Protein AF-A0A937PC72-F1 (afdb_monomer_lite)

Secondary structure (DSSP, 8-state):
-PPPP-EEEEEEEEEEE----SS--HHHHHHHHHHHHHHHTS-THHHHIIIIIHHHT-TT-B-S-TT----TT--B--HHHHHHHHHHHHTTSSS-TTTS-S--EEEEEEEEEEETTEEEEEEEESSEEEEEEEEESSTTGGG-SEEEEEEEEEEEETTEEEEEEEEEEEEE-TTSEEEEEEEEEEEETTTTEEEEEEEEEEEEEEE-

pLDDT: mean 80.01, std 17.14, range [35.56, 97.81]

Structure (mmCIF, N/CA/C/O backbone):
data_AF-A0A937PC72-F1
#
_entry.id   AF-A0A937PC72-F1
#
loop_
_atom_site.group_PDB
_atom_site.id
_atom_site.type_symbol
_atom_site.label_atom_id
_atom_site.label_alt_id
_atom_site.label_comp_id
_atom_site.label_asym_id
_atom_site.label_entity_id
_atom_site.label_seq_id
_atom_site.pdbx_PDB_ins_code
_atom_site.Cartn_x
_atom_site.Cartn_y
_atom_site.Cartn_z
_atom_site.occupancy
_atom_site.B_iso_or_equiv
_atom_site.auth_seq_id
_atom_site.auth_comp_id
_atom_site.auth_asym_id
_atom_site.auth_atom_id
_atom_site.pdbx_PDB_model_num
ATOM 1 N N . MET A 1 1 ? -28.803 -9.192 26.846 1.00 42.31 1 MET A N 1
ATOM 2 C CA . MET A 1 1 ? -27.933 -9.101 25.657 1.00 42.31 1 MET A CA 1
ATOM 3 C C . MET A 1 1 ? -28.301 -7.805 24.959 1.00 42.31 1 MET A C 1
ATOM 5 O O . MET A 1 1 ? -29.427 -7.703 24.496 1.00 42.31 1 MET A O 1
ATOM 9 N N . GLN A 1 2 ? -27.446 -6.781 25.020 1.00 42.84 2 GLN A N 1
ATOM 10 C CA . GLN A 1 2 ? -27.617 -5.591 24.180 1.00 42.84 2 GLN A CA 1
ATOM 11 C C . GLN A 1 2 ? -27.389 -6.033 22.733 1.00 42.84 2 GLN A C 1
ATOM 13 O O . GLN A 1 2 ? -26.403 -6.720 22.469 1.00 42.84 2 GLN A O 1
ATOM 18 N N . GLY A 1 3 ? -28.334 -5.731 21.842 1.00 42.44 3 GLY A N 1
ATOM 19 C CA . GLY A 1 3 ? -28.163 -5.982 20.414 1.00 42.44 3 GLY A CA 1
ATOM 20 C C . GLY A 1 3 ? -26.961 -5.189 19.917 1.00 42.44 3 GLY A C 1
ATOM 21 O O . GLY A 1 3 ? -26.853 -3.999 20.207 1.00 42.44 3 GLY A O 1
ATOM 22 N N . PHE A 1 4 ? -26.034 -5.862 19.243 1.00 50.12 4 PHE A N 1
ATOM 23 C CA . PHE A 1 4 ? -24.973 -5.184 18.511 1.00 50.12 4 PHE A CA 1
ATOM 24 C C . PHE A 1 4 ? -25.643 -4.470 17.332 1.00 50.12 4 PHE A C 1
ATOM 26 O O . PHE A 1 4 ? -26.345 -5.122 16.564 1.00 50.12 4 PHE A O 1
ATOM 33 N N . GLY A 1 5 ? -25.517 -3.143 17.259 1.00 51.41 5 GLY A N 1
ATOM 34 C CA . GLY A 1 5 ? -25.966 -2.379 16.093 1.00 51.41 5 GLY A CA 1
ATOM 35 C C . GLY A 1 5 ? -25.143 -2.759 14.865 1.00 51.41 5 GLY A C 1
ATOM 36 O O . GLY A 1 5 ? -23.997 -3.195 15.003 1.00 51.41 5 GLY A O 1
ATOM 37 N N . ASP A 1 6 ? -25.725 -2.613 13.680 1.00 59.19 6 ASP A N 1
ATOM 38 C CA . ASP A 1 6 ? -25.052 -2.924 12.423 1.00 59.19 6 ASP A CA 1
ATOM 39 C C . ASP A 1 6 ? -23.966 -1.867 12.157 1.00 59.19 6 ASP A C 1
ATOM 41 O O . ASP A 1 6 ? -24.262 -0.697 11.900 1.00 59.19 6 ASP A O 1
ATOM 45 N N . ILE A 1 7 ? -22.693 -2.266 12.246 1.00 58.19 7 ILE A N 1
ATOM 46 C CA . ILE A 1 7 ? -21.544 -1.379 12.005 1.00 58.19 7 ILE A CA 1
ATOM 47 C C . ILE A 1 7 ? -20.977 -1.657 10.619 1.00 58.19 7 ILE A C 1
ATOM 49 O O . ILE A 1 7 ? -20.585 -2.785 10.308 1.00 58.19 7 ILE A O 1
ATOM 53 N N . TRP A 1 8 ? -20.856 -0.594 9.832 1.00 52.84 8 TRP A N 1
ATOM 54 C CA . TRP A 1 8 ? -20.349 -0.622 8.467 1.00 52.84 8 TRP A CA 1
ATOM 55 C C . TRP A 1 8 ? -19.171 0.340 8.309 1.00 52.84 8 TRP A C 1
ATOM 57 O O . TRP A 1 8 ? -19.151 1.422 8.906 1.00 52.84 8 TRP A O 1
ATOM 67 N N . ASN A 1 9 ? -18.201 -0.029 7.471 1.00 46.88 9 ASN A N 1
ATOM 68 C CA . ASN A 1 9 ? -17.125 0.865 7.042 1.00 46.88 9 ASN A CA 1
ATOM 69 C C . ASN A 1 9 ? -17.112 0.995 5.524 1.00 46.88 9 ASN A C 1
ATOM 71 O O . ASN A 1 9 ? -17.189 -0.006 4.813 1.00 46.88 9 ASN A O 1
ATOM 75 N N . LEU A 1 10 ? -16.942 2.226 5.045 1.00 46.03 10 LEU A N 1
ATOM 76 C CA . LEU A 1 10 ? -16.588 2.510 3.660 1.00 46.03 10 LEU A CA 1
ATOM 77 C C . LEU A 1 10 ? -15.188 3.119 3.636 1.00 46.03 10 LEU A C 1
ATOM 79 O O . LEU A 1 10 ? -14.971 4.182 4.222 1.00 46.03 10 LEU A O 1
ATOM 83 N N . ASN A 1 11 ? -14.251 2.466 2.955 1.00 46.59 11 ASN A N 1
ATOM 84 C CA . ASN A 1 11 ? -12.887 2.962 2.801 1.00 46.59 11 ASN A CA 1
ATOM 85 C C . ASN A 1 11 ? -12.559 3.180 1.315 1.00 46.59 11 ASN A C 1
ATOM 87 O O . ASN A 1 11 ? -12.889 2.358 0.458 1.00 46.59 11 ASN A O 1
ATOM 91 N N . PHE A 1 12 ? -11.881 4.290 1.035 1.00 39.47 12 PHE A N 1
ATOM 92 C CA . PHE A 1 12 ? -11.243 4.605 -0.238 1.00 39.47 12 PHE A CA 1
ATOM 93 C C . PHE A 1 12 ? -9.738 4.489 -0.057 1.00 39.47 12 PHE A C 1
ATOM 95 O O . PHE A 1 12 ? -9.188 4.959 0.943 1.00 39.47 12 PHE A O 1
ATOM 102 N N . TYR A 1 13 ? -9.055 3.891 -1.021 1.00 52.91 13 TYR A N 1
ATOM 103 C CA . TYR A 1 13 ? -7.632 3.662 -0.857 1.00 52.91 13 TYR A CA 1
ATOM 104 C C . TYR A 1 13 ? -6.857 3.741 -2.149 1.00 52.91 13 TYR A C 1
ATOM 106 O O . TYR A 1 13 ? -7.395 3.610 -3.250 1.00 52.91 13 TYR A O 1
ATOM 114 N N . VAL A 1 14 ? -5.573 4.010 -1.953 1.00 35.56 14 VAL A N 1
ATOM 115 C CA . VAL A 1 14 ? -4.572 4.079 -3.000 1.00 35.56 14 VAL A CA 1
ATOM 116 C C . VAL A 1 14 ? -3.652 2.897 -2.771 1.00 35.56 14 VAL A C 1
ATOM 118 O O . VAL A 1 14 ? -2.945 2.813 -1.765 1.00 35.56 14 VAL A O 1
ATOM 121 N N . GLN A 1 15 ? -3.719 1.953 -3.696 1.00 40.59 15 GLN A N 1
ATOM 122 C CA . GLN A 1 15 ? -2.894 0.766 -3.683 1.00 40.59 15 GLN A CA 1
ATOM 123 C C . GLN A 1 15 ? -1.568 1.068 -4.392 1.00 40.59 15 GLN A C 1
ATOM 125 O O . GLN A 1 15 ? -1.564 1.514 -5.542 1.00 40.59 15 GLN A O 1
ATOM 130 N N . VAL A 1 16 ? -0.447 0.802 -3.719 1.00 40.28 16 VAL A N 1
ATOM 131 C CA . VAL A 1 16 ? 0.886 0.836 -4.333 1.00 40.28 16 VAL A CA 1
ATOM 132 C C . VAL A 1 16 ? 1.385 -0.602 -4.389 1.00 40.28 16 VAL A C 1
ATOM 134 O O . VAL A 1 16 ? 1.773 -1.188 -3.380 1.00 40.28 16 VAL A O 1
ATOM 137 N N . GLN A 1 17 ? 1.306 -1.202 -5.574 1.00 41.00 17 GLN A N 1
ATOM 138 C CA . GLN A 1 17 ? 1.803 -2.552 -5.810 1.00 41.00 17 GLN A CA 1
ATOM 139 C C . GLN A 1 17 ? 3.277 -2.465 -6.202 1.00 41.00 17 GLN A C 1
ATOM 141 O O . GLN A 1 17 ? 3.613 -2.025 -7.299 1.00 41.00 17 GLN A O 1
ATOM 146 N N . GLU A 1 18 ? 4.163 -2.871 -5.296 1.00 41.78 18 GLU A N 1
ATOM 147 C CA . GLU A 1 18 ? 5.573 -3.070 -5.621 1.00 41.78 18 GLU A CA 1
ATOM 148 C C . GLU A 1 18 ? 5.803 -4.559 -5.921 1.00 41.78 18 GLU A C 1
ATOM 150 O O . GLU A 1 18 ? 5.466 -5.409 -5.094 1.00 41.78 18 GLU A O 1
ATOM 155 N N . PRO A 1 19 ? 6.389 -4.936 -7.070 1.00 35.91 19 PRO A N 1
ATOM 156 C CA . PRO A 1 19 ? 6.801 -6.314 -7.290 1.00 35.91 19 PRO A CA 1
ATOM 157 C C . PRO A 1 19 ? 7.994 -6.638 -6.378 1.00 35.91 19 PRO A C 1
ATOM 159 O O . PRO A 1 19 ? 9.133 -6.291 -6.683 1.00 35.91 19 PRO A O 1
ATOM 162 N N . VAL A 1 20 ? 7.749 -7.316 -5.253 1.00 43.91 20 VAL A N 1
ATOM 163 C CA . VAL A 1 20 ? 8.806 -7.745 -4.319 1.00 43.91 20 VAL A CA 1
ATOM 164 C C . VAL A 1 20 ? 9.025 -9.256 -4.434 1.00 43.91 20 VAL A C 1
ATOM 166 O O . VAL A 1 20 ? 8.189 -10.049 -4.007 1.00 43.91 20 VAL A O 1
ATOM 169 N N . GLY A 1 21 ? 10.158 -9.656 -5.020 1.00 40.09 21 GLY A N 1
ATOM 170 C CA . GLY A 1 21 ? 10.694 -11.020 -4.911 1.00 40.09 21 GLY A CA 1
ATOM 171 C C . GLY A 1 21 ? 11.330 -11.284 -3.533 1.00 40.09 21 GLY A C 1
ATOM 172 O O . GLY A 1 21 ? 11.496 -10.352 -2.744 1.00 40.09 21 GLY A O 1
ATOM 173 N N . PRO A 1 22 ? 11.690 -12.539 -3.204 1.00 40.69 22 PRO A N 1
ATOM 174 C CA . PRO A 1 22 ? 12.337 -12.854 -1.936 1.00 40.69 22 PRO A CA 1
ATOM 175 C C . PRO A 1 22 ? 13.749 -12.258 -1.927 1.00 40.69 22 PRO A C 1
ATOM 177 O O . PRO A 1 22 ? 14.489 -12.415 -2.890 1.00 40.69 22 PRO A O 1
ATOM 180 N N . GLU A 1 23 ? 14.095 -11.611 -0.813 1.00 46.03 23 GLU A N 1
ATOM 181 C CA . GLU A 1 23 ? 15.247 -10.722 -0.590 1.00 46.03 23 GLU A CA 1
ATOM 182 C C . GLU A 1 23 ? 14.982 -9.263 -0.999 1.00 46.03 23 GLU A C 1
ATOM 184 O O . GLU A 1 23 ? 14.906 -8.916 -2.176 1.00 46.03 23 GLU A O 1
ATOM 189 N N . ARG A 1 24 ? 14.926 -8.359 -0.002 1.00 52.03 24 ARG A N 1
ATOM 190 C CA . ARG A 1 24 ? 15.212 -6.930 -0.213 1.00 52.03 24 ARG A CA 1
ATOM 191 C C . ARG A 1 24 ? 16.663 -6.825 -0.664 1.00 52.03 24 ARG A C 1
ATOM 193 O O . ARG A 1 24 ? 17.565 -6.574 0.136 1.00 52.03 24 ARG A O 1
ATOM 200 N N . ASN A 1 25 ? 16.896 -7.088 -1.941 1.00 51.50 25 ASN A N 1
ATOM 201 C CA . ASN A 1 25 ? 18.219 -7.039 -2.497 1.00 51.50 25 ASN A CA 1
ATOM 202 C C . ASN A 1 25 ? 18.557 -5.569 -2.745 1.00 51.50 25 ASN A C 1
ATOM 204 O O . ASN A 1 25 ? 18.291 -5.021 -3.812 1.00 51.50 25 ASN A O 1
ATOM 208 N N . ASN A 1 26 ? 19.162 -4.918 -1.749 1.00 57.69 26 ASN A N 1
ATOM 209 C CA . ASN A 1 26 ? 19.777 -3.601 -1.925 1.00 57.69 26 ASN A CA 1
ATOM 210 C C . ASN A 1 26 ? 20.796 -3.596 -3.085 1.00 57.69 26 ASN A C 1
ATOM 212 O O . ASN A 1 26 ? 21.117 -2.523 -3.593 1.00 57.69 26 ASN A O 1
ATOM 216 N N . GLN A 1 27 ? 21.258 -4.767 -3.560 1.00 66.00 27 GLN A N 1
ATOM 217 C CA . GLN A 1 27 ? 22.056 -4.855 -4.782 1.00 66.00 27 GLN A CA 1
ATOM 218 C C . GLN A 1 27 ? 21.268 -4.455 -6.035 1.00 66.00 27 GLN A C 1
ATOM 220 O O . GLN A 1 27 ? 21.886 -3.997 -6.985 1.00 66.00 27 GLN A O 1
ATOM 225 N N . GLY A 1 28 ? 19.936 -4.585 -6.063 1.00 68.62 28 GLY A N 1
ATOM 226 C CA . GLY A 1 28 ? 19.123 -4.138 -7.198 1.00 68.62 28 GLY A CA 1
ATOM 227 C C . GLY A 1 28 ? 19.253 -2.630 -7.412 1.00 68.62 28 GLY A C 1
ATOM 228 O O . GLY A 1 28 ? 19.596 -2.183 -8.504 1.00 68.62 28 GLY A O 1
ATOM 229 N N . PHE A 1 29 ? 19.096 -1.850 -6.339 1.00 71.62 29 PHE A N 1
ATOM 230 C CA . PHE A 1 29 ? 19.329 -0.405 -6.379 1.00 71.62 29 PHE A CA 1
ATOM 231 C C . PHE A 1 29 ? 20.780 -0.073 -6.734 1.00 71.62 29 PHE A C 1
ATOM 233 O O . PHE A 1 29 ? 21.005 0.814 -7.556 1.00 71.62 29 PHE A O 1
ATOM 240 N N . ARG A 1 30 ? 21.756 -0.829 -6.208 1.00 77.00 30 ARG A N 1
ATOM 241 C CA . ARG A 1 30 ? 23.166 -0.687 -6.595 1.00 77.00 30 ARG A CA 1
ATOM 242 C C . ARG A 1 30 ? 23.368 -0.843 -8.101 1.00 77.00 30 ARG A C 1
ATOM 244 O O . ARG A 1 30 ? 23.977 0.036 -8.698 1.00 77.00 30 ARG A O 1
ATOM 251 N N . ILE A 1 31 ? 22.855 -1.920 -8.695 1.00 80.06 31 ILE A N 1
ATOM 252 C CA . ILE A 1 31 ? 22.998 -2.202 -10.130 1.00 80.06 31 ILE A CA 1
ATOM 253 C C . ILE A 1 31 ? 22.396 -1.060 -10.954 1.00 80.06 31 ILE A C 1
ATOM 255 O O . ILE A 1 31 ? 23.006 -0.614 -11.919 1.00 80.06 31 ILE A O 1
ATOM 259 N N . VAL A 1 32 ? 21.241 -0.524 -10.549 1.00 78.94 32 VAL A N 1
ATOM 260 C CA . VAL A 1 32 ? 20.646 0.651 -11.209 1.00 78.94 32 VAL A CA 1
ATOM 261 C C . VAL A 1 32 ? 21.575 1.868 -11.122 1.00 78.94 32 VAL A C 1
ATOM 263 O O . VAL A 1 32 ? 21.778 2.555 -12.121 1.00 78.94 32 VAL A O 1
ATOM 266 N N . GLY A 1 33 ? 22.177 2.121 -9.957 1.00 81.56 33 GLY A N 1
ATOM 267 C CA . GLY A 1 33 ? 23.143 3.208 -9.780 1.00 81.56 33 GLY A CA 1
ATOM 268 C C . GLY A 1 33 ? 24.414 3.049 -10.626 1.00 81.56 33 GLY A C 1
ATOM 269 O O . GLY A 1 33 ? 24.893 4.031 -11.196 1.00 81.56 33 GLY A O 1
ATOM 270 N N . GLU A 1 34 ? 24.934 1.825 -10.747 1.00 83.44 34 GLU A N 1
ATOM 271 C CA . GLU A 1 34 ? 26.075 1.480 -11.610 1.00 83.44 34 GLU A CA 1
ATOM 272 C C . GLU A 1 34 ? 25.732 1.700 -13.088 1.00 83.44 34 GLU A C 1
ATOM 274 O O . GLU A 1 34 ? 26.442 2.426 -13.777 1.00 83.44 34 GLU A O 1
ATOM 279 N N . ILE A 1 35 ? 24.582 1.197 -13.546 1.00 84.62 35 ILE A N 1
ATOM 280 C CA . ILE A 1 35 ? 24.095 1.398 -14.919 1.00 84.62 35 ILE A CA 1
ATOM 281 C C . ILE A 1 35 ? 23.950 2.891 -15.239 1.00 84.62 35 ILE A C 1
ATOM 283 O O . ILE A 1 35 ? 24.371 3.343 -16.301 1.00 84.62 35 ILE A O 1
ATOM 287 N N . LEU A 1 36 ? 23.371 3.682 -14.331 1.00 83.50 36 LEU A N 1
ATOM 288 C CA . LEU A 1 36 ? 23.232 5.127 -14.527 1.00 83.50 36 LEU A CA 1
ATOM 289 C C . LEU A 1 36 ? 24.589 5.832 -14.576 1.00 83.50 36 LEU A C 1
ATOM 291 O O . LEU A 1 36 ? 24.761 6.773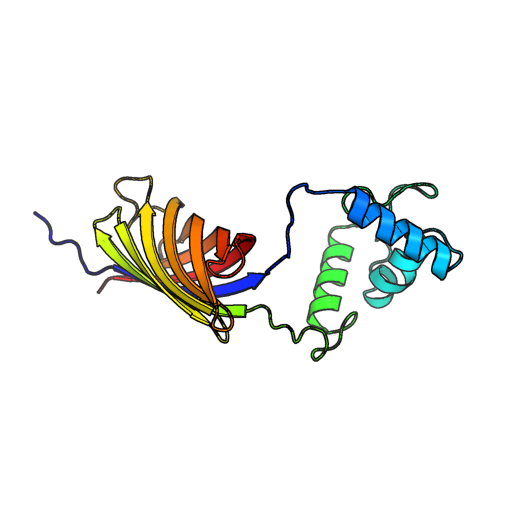 -15.353 1.00 83.50 36 LEU A O 1
ATOM 295 N N . THR A 1 37 ? 25.554 5.374 -13.780 1.00 85.31 37 THR A N 1
ATOM 296 C CA . THR A 1 37 ? 26.922 5.901 -13.805 1.00 85.31 37 THR A CA 1
ATOM 297 C C . THR A 1 37 ? 27.587 5.610 -15.151 1.00 85.31 37 THR A C 1
ATOM 299 O O . THR A 1 37 ? 28.117 6.526 -15.782 1.00 85.31 37 THR A O 1
ATOM 302 N N . ASP A 1 38 ? 27.469 4.375 -15.637 1.00 89.25 38 ASP A N 1
ATOM 303 C CA . ASP A 1 38 ? 28.036 3.933 -16.913 1.00 89.25 38 ASP A CA 1
ATOM 304 C C . ASP A 1 38 ? 27.402 4.650 -18.113 1.00 89.25 38 ASP A C 1
ATOM 306 O O . ASP A 1 38 ? 28.112 5.114 -19.005 1.00 89.25 38 ASP A O 1
ATOM 310 N N . ILE A 1 39 ? 26.072 4.798 -18.133 1.00 90.00 39 ILE A N 1
ATOM 311 C CA . ILE A 1 39 ? 25.347 5.456 -19.233 1.00 90.00 39 ILE A CA 1
ATOM 312 C C . ILE A 1 39 ? 25.645 6.955 -19.278 1.00 90.00 39 ILE A C 1
ATOM 314 O O . ILE A 1 39 ? 25.820 7.524 -20.356 1.00 90.00 39 ILE A O 1
ATOM 318 N N . THR A 1 40 ? 25.664 7.619 -18.122 1.00 90.38 40 THR A N 1
ATOM 319 C CA . THR A 1 40 ? 25.814 9.082 -18.072 1.00 90.38 40 THR A CA 1
ATOM 320 C C . THR A 1 40 ? 27.271 9.536 -18.093 1.00 90.38 40 THR A C 1
ATOM 322 O O . THR A 1 40 ? 27.532 10.721 -18.301 1.00 90.38 40 THR A O 1
ATOM 325 N N . GLY A 1 41 ? 28.225 8.629 -17.853 1.00 91.69 41 GLY A N 1
ATOM 326 C CA . GLY A 1 41 ? 29.638 8.967 -17.673 1.00 91.69 41 GLY A CA 1
ATOM 327 C C . GLY A 1 41 ? 29.889 9.869 -16.459 1.00 91.69 41 GLY A C 1
ATOM 328 O O . GLY A 1 41 ? 30.909 10.555 -16.392 1.00 91.69 41 GLY A O 1
ATOM 329 N N . SER A 1 42 ? 28.947 9.917 -15.515 1.00 90.19 42 SER A N 1
ATOM 330 C CA . SER A 1 42 ? 28.984 10.782 -14.338 1.00 90.19 42 SER A CA 1
ATOM 331 C C . SER A 1 42 ? 28.618 10.002 -13.083 1.00 90.19 42 SER A C 1
ATOM 333 O O . SER A 1 42 ? 27.934 8.991 -13.169 1.00 90.19 42 SER A O 1
ATOM 335 N N . SER A 1 43 ? 29.066 10.445 -11.905 1.00 89.12 43 SER A N 1
ATOM 336 C CA . SER A 1 43 ? 28.708 9.754 -10.661 1.00 89.12 43 SER A CA 1
ATOM 337 C C . SER A 1 43 ? 27.194 9.766 -10.453 1.00 89.12 43 SER A C 1
ATOM 339 O O . SER A 1 43 ? 26.566 10.788 -10.702 1.00 89.12 43 SER A O 1
ATOM 341 N N . TYR A 1 44 ? 26.617 8.679 -9.931 1.00 86.25 44 TYR A N 1
ATOM 342 C CA . TYR A 1 44 ? 25.177 8.540 -9.649 1.00 86.25 44 TYR A CA 1
ATOM 343 C C . TYR A 1 44 ? 24.528 9.757 -8.950 1.00 86.25 44 TYR A C 1
ATOM 345 O O . TYR A 1 44 ? 23.377 10.099 -9.219 1.00 86.25 44 TYR A O 1
ATOM 353 N N . ASN A 1 45 ? 25.276 10.474 -8.105 1.00 88.81 45 ASN A N 1
ATOM 354 C CA . ASN A 1 45 ? 24.811 11.706 -7.464 1.00 88.81 45 ASN A CA 1
ATOM 355 C C . ASN A 1 45 ? 24.434 12.816 -8.466 1.00 88.81 45 ASN A C 1
ATOM 357 O O . ASN A 1 45 ? 23.506 13.582 -8.216 1.00 88.81 45 ASN A O 1
ATOM 361 N N . LYS A 1 46 ? 25.146 12.921 -9.593 1.00 89.62 46 LYS A N 1
ATOM 362 C CA . LYS A 1 46 ? 24.884 13.938 -10.613 1.00 89.62 46 LYS A CA 1
ATOM 363 C C . LYS A 1 46 ? 23.540 13.703 -11.317 1.00 89.62 46 LYS A C 1
ATOM 365 O O . LYS A 1 46 ? 22.738 14.624 -11.275 1.00 89.62 46 LYS A O 1
ATOM 370 N N . PRO A 1 47 ? 23.210 12.512 -11.851 1.00 89.31 47 PRO A N 1
ATOM 371 C CA . PRO A 1 47 ? 21.873 12.234 -12.374 1.00 89.31 47 PRO A CA 1
ATOM 372 C C . PRO A 1 47 ? 20.757 12.407 -11.338 1.00 89.31 47 PRO A C 1
ATOM 374 O O . PRO A 1 47 ? 19.706 12.944 -11.666 1.00 89.31 47 PRO A O 1
ATOM 377 N N . VAL A 1 48 ? 20.975 12.013 -10.078 1.00 88.75 48 VAL A N 1
ATOM 378 C CA . VAL A 1 48 ? 19.999 12.268 -9.002 1.00 88.75 48 VAL A CA 1
ATOM 379 C C . VAL A 1 48 ? 19.745 13.766 -8.854 1.00 88.75 48 VAL A C 1
ATOM 381 O O . VAL A 1 48 ? 18.600 14.201 -8.777 1.00 88.75 48 VAL A O 1
ATOM 384 N N . LYS A 1 49 ? 20.792 14.585 -8.860 1.00 91.50 49 LYS A N 1
ATOM 385 C CA . LYS A 1 49 ? 20.627 16.032 -8.779 1.00 91.50 49 LYS A CA 1
ATOM 386 C C . LYS A 1 49 ? 19.966 16.607 -10.033 1.00 91.50 49 LYS A C 1
ATOM 388 O O . LYS A 1 49 ? 18.946 17.271 -9.913 1.00 91.50 49 LYS A O 1
ATOM 393 N N . ASP A 1 50 ? 20.493 16.282 -11.206 1.00 93.50 50 ASP A N 1
ATOM 394 C CA . ASP A 1 50 ? 20.081 16.856 -12.488 1.00 93.50 50 ASP A CA 1
ATOM 395 C C . ASP A 1 50 ? 18.637 16.460 -12.873 1.00 93.50 50 ASP A C 1
ATOM 397 O O . ASP A 1 50 ? 17.911 17.267 -13.450 1.00 93.50 50 ASP A O 1
ATOM 401 N N . TYR A 1 51 ? 18.201 15.233 -12.551 1.00 91.69 51 TYR A N 1
ATOM 402 C CA . TYR A 1 51 ? 16.894 14.699 -12.968 1.00 91.69 51 TYR A CA 1
ATOM 403 C C . TYR A 1 51 ? 15.867 14.570 -11.837 1.00 91.69 51 TYR A C 1
ATOM 405 O O . TYR A 1 51 ? 14.681 14.433 -12.127 1.00 91.69 51 TYR A O 1
ATOM 413 N N . ILE A 1 52 ? 16.281 14.617 -10.565 1.00 90.88 52 ILE A N 1
ATOM 414 C CA . ILE A 1 52 ? 15.366 14.548 -9.411 1.00 90.88 52 ILE A CA 1
ATOM 415 C C . ILE A 1 52 ? 15.370 15.874 -8.650 1.00 90.88 52 ILE A C 1
ATOM 417 O O . ILE A 1 52 ? 14.323 16.501 -8.509 1.00 90.88 52 ILE A O 1
ATOM 421 N N . GLY A 1 53 ? 16.528 16.339 -8.184 1.00 93.69 53 GLY A N 1
ATOM 422 C CA . GLY A 1 53 ? 16.626 17.563 -7.383 1.00 93.69 53 GLY A CA 1
ATOM 423 C C . GLY A 1 53 ? 16.229 18.825 -8.155 1.00 93.69 53 GLY A C 1
ATOM 424 O O . GLY A 1 53 ? 15.249 19.497 -7.822 1.00 93.69 53 GLY A O 1
ATOM 425 N N . ASP A 1 54 ? 16.977 19.127 -9.212 1.00 95.19 54 ASP A N 1
ATOM 426 C CA . ASP A 1 54 ? 16.898 20.377 -9.966 1.00 95.19 54 ASP A CA 1
ATOM 427 C C . ASP A 1 54 ? 15.505 20.626 -10.582 1.00 95.19 54 ASP A C 1
ATOM 429 O O . ASP A 1 54 ? 15.006 21.746 -10.439 1.00 95.19 54 ASP A O 1
ATOM 433 N N . PRO A 1 55 ? 14.796 19.629 -11.161 1.00 95.00 55 PRO A N 1
ATOM 434 C CA . PRO A 1 55 ? 13.460 19.857 -11.718 1.00 95.00 55 PRO A CA 1
ATOM 435 C C . PRO A 1 55 ? 12.410 20.297 -10.687 1.00 95.00 55 PRO A C 1
ATOM 437 O O . PRO A 1 55 ? 11.516 21.073 -11.023 1.00 95.00 55 PRO A O 1
ATOM 440 N N . ALA A 1 56 ? 12.519 19.865 -9.424 1.00 91.81 56 ALA A N 1
ATOM 441 C CA . ALA A 1 56 ? 11.646 20.347 -8.344 1.00 91.81 56 ALA A CA 1
ATOM 442 C C . ALA A 1 56 ? 12.174 21.598 -7.627 1.00 91.81 56 ALA A C 1
ATOM 444 O O . ALA A 1 56 ? 11.476 22.147 -6.767 1.00 91.81 56 ALA A O 1
ATOM 445 N N . GLY A 1 57 ? 13.392 22.048 -7.939 1.00 94.75 57 GLY A N 1
ATOM 446 C CA . GLY A 1 57 ? 14.106 23.059 -7.158 1.00 94.75 57 GLY A CA 1
ATOM 447 C C . GLY A 1 57 ? 14.588 22.551 -5.791 1.00 94.75 57 GLY A C 1
ATOM 448 O O . GLY A 1 57 ? 14.824 23.354 -4.889 1.00 94.75 57 GLY A O 1
ATOM 449 N N . ALA A 1 58 ? 14.719 21.234 -5.622 1.00 93.81 58 ALA A N 1
ATOM 450 C CA . ALA A 1 58 ? 15.182 20.563 -4.410 1.00 93.81 58 ALA A CA 1
ATOM 451 C C . ALA A 1 58 ? 16.725 20.487 -4.376 1.00 93.81 58 ALA A C 1
ATOM 453 O O . ALA A 1 58 ? 17.336 19.458 -4.657 1.00 93.81 58 ALA A O 1
ATOM 454 N N . ASN A 1 59 ? 17.375 21.605 -4.045 1.00 93.81 59 ASN A N 1
ATOM 455 C CA . ASN A 1 59 ? 18.827 21.795 -4.202 1.00 93.81 59 ASN A CA 1
ATOM 456 C C . ASN A 1 59 ? 19.719 20.978 -3.243 1.00 93.81 59 ASN A C 1
ATOM 458 O O . ASN A 1 59 ? 20.917 20.820 -3.494 1.00 93.81 59 ASN A O 1
ATOM 462 N N . THR A 1 60 ? 19.168 20.513 -2.122 1.00 91.94 60 THR A N 1
ATOM 463 C CA . THR A 1 60 ? 19.853 19.723 -1.085 1.00 91.94 60 THR A CA 1
ATOM 464 C C . THR A 1 60 ? 19.760 18.219 -1.322 1.00 91.94 60 THR A C 1
ATOM 466 O O . THR A 1 60 ? 20.429 17.468 -0.611 1.00 91.94 60 THR A O 1
ATOM 469 N N . PHE A 1 61 ? 18.986 17.782 -2.324 1.00 86.62 61 PHE A N 1
ATOM 470 C CA . PHE A 1 61 ? 18.872 16.376 -2.698 1.00 86.62 61 PHE A CA 1
ATOM 471 C C . PHE A 1 61 ? 20.228 15.860 -3.184 1.00 86.62 61 PHE A C 1
ATOM 473 O O . PHE A 1 61 ? 20.787 16.341 -4.171 1.00 86.62 61 PHE A O 1
ATOM 480 N N . SER A 1 62 ? 20.797 14.910 -2.451 1.00 87.38 62 SER A N 1
ATOM 481 C CA . SER A 1 62 ? 22.119 14.370 -2.754 1.00 87.38 62 SER A CA 1
ATOM 482 C C . SER A 1 62 ? 22.291 12.958 -2.221 1.00 87.38 62 SER A C 1
ATOM 484 O O . SER A 1 62 ? 21.590 12.512 -1.312 1.00 87.38 62 SER A O 1
ATOM 486 N N . VAL A 1 63 ? 23.253 12.248 -2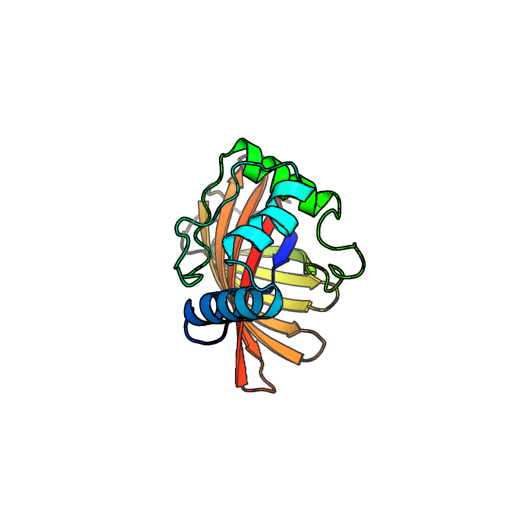.792 1.00 85.06 63 VAL A N 1
ATOM 487 C CA . VAL A 1 63 ? 23.683 10.927 -2.345 1.00 85.06 63 VAL A CA 1
ATOM 488 C C . VAL A 1 63 ? 24.929 11.100 -1.459 1.00 85.06 63 VAL A C 1
ATOM 490 O O . VAL A 1 63 ? 25.820 11.872 -1.823 1.00 85.06 63 VAL A O 1
ATOM 493 N N . PRO A 1 64 ? 25.028 10.402 -0.310 1.00 72.06 64 PRO A N 1
ATOM 494 C CA . PRO A 1 64 ? 26.066 10.605 0.705 1.00 72.06 64 PRO A CA 1
ATOM 495 C C . PRO A 1 64 ? 27.528 10.591 0.247 1.00 72.06 64 PRO A C 1
ATOM 497 O O . PRO A 1 64 ? 28.385 11.102 0.966 1.00 72.06 64 PRO A O 1
ATOM 500 N N . ASN A 1 65 ? 27.859 9.942 -0.872 1.00 67.12 65 ASN A N 1
ATOM 501 C CA . ASN A 1 65 ? 29.246 9.622 -1.192 1.00 67.12 65 ASN A CA 1
ATOM 502 C C . ASN A 1 65 ? 29.491 9.520 -2.712 1.00 67.12 65 ASN A C 1
ATOM 504 O O . ASN A 1 65 ? 28.686 8.951 -3.445 1.00 67.12 65 ASN A O 1
ATOM 508 N N . LEU A 1 66 ? 30.621 10.076 -3.170 1.00 57.78 66 LEU A N 1
ATOM 509 C CA . LE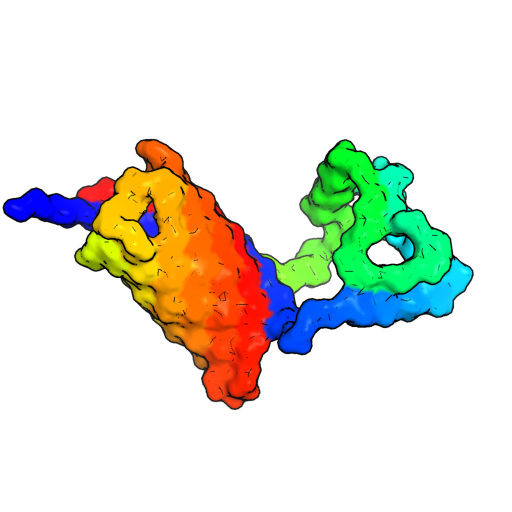U A 1 66 ? 31.032 10.169 -4.581 1.00 57.78 66 LEU A CA 1
ATOM 510 C C . LEU A 1 66 ? 31.389 8.816 -5.219 1.00 57.78 66 LEU A C 1
ATOM 512 O O . LEU A 1 66 ? 31.389 8.717 -6.442 1.00 57.78 66 LEU A O 1
ATOM 516 N N . LEU A 1 67 ? 31.723 7.812 -4.401 1.00 56.91 67 LEU A N 1
ATOM 517 C CA . LEU A 1 67 ? 32.227 6.502 -4.837 1.00 56.91 67 LEU A CA 1
ATOM 518 C C . LEU A 1 67 ? 31.268 5.342 -4.525 1.00 56.91 67 LEU A C 1
ATOM 520 O O . LEU A 1 67 ? 31.678 4.187 -4.601 1.00 56.91 67 LEU A O 1
ATOM 524 N N . PHE A 1 68 ? 30.032 5.620 -4.098 1.00 57.47 68 PHE A N 1
ATOM 525 C CA . PHE A 1 68 ? 29.206 4.604 -3.447 1.00 57.47 68 PHE A CA 1
ATOM 526 C C . PHE A 1 68 ? 28.023 4.125 -4.287 1.00 57.47 68 PHE A C 1
ATOM 528 O O . PHE A 1 68 ? 27.208 4.896 -4.789 1.00 57.47 68 PHE A O 1
ATOM 535 N N . GLU A 1 69 ? 27.963 2.802 -4.346 1.00 56.12 69 GLU A N 1
ATOM 536 C CA . GLU A 1 69 ? 26.865 1.922 -4.706 1.00 56.12 69 GLU A CA 1
ATOM 537 C C . GLU A 1 69 ? 25.547 2.371 -4.050 1.00 56.12 69 GLU A C 1
ATOM 539 O O . GLU A 1 69 ? 25.513 2.655 -2.851 1.00 56.12 69 GLU A O 1
ATOM 544 N N . ALA A 1 70 ? 24.451 2.432 -4.812 1.00 54.00 70 ALA A N 1
ATOM 545 C CA . ALA A 1 70 ? 23.126 2.808 -4.316 1.00 54.00 70 ALA A CA 1
ATOM 546 C C . ALA A 1 70 ? 22.544 1.742 -3.360 1.00 54.00 70 ALA A C 1
ATOM 548 O O . ALA A 1 70 ? 21.612 1.014 -3.687 1.00 54.00 70 ALA A O 1
ATOM 549 N N . HIS A 1 71 ? 23.099 1.632 -2.153 1.00 51.41 71 HIS A N 1
ATOM 550 C CA . HIS A 1 71 ? 22.601 0.742 -1.109 1.00 51.41 71 HIS A CA 1
ATOM 551 C C . HIS A 1 71 ? 21.293 1.299 -0.549 1.00 51.41 71 HIS A C 1
ATOM 553 O O . HIS A 1 71 ? 21.288 2.230 0.255 1.00 51.41 71 HIS A O 1
ATOM 559 N N . GLY A 1 72 ? 20.173 0.732 -0.996 1.00 54.81 72 GLY A N 1
ATOM 560 C CA . GLY A 1 72 ? 18.869 0.879 -0.343 1.00 54.81 72 GLY A CA 1
ATOM 561 C C . GLY A 1 72 ? 18.268 2.288 -0.330 1.00 54.81 72 GLY A C 1
ATOM 562 O O . GLY A 1 72 ? 17.488 2.589 0.568 1.00 54.81 72 GLY A O 1
ATOM 563 N N . GLY A 1 73 ? 18.619 3.156 -1.286 1.00 59.03 73 GLY A N 1
ATOM 564 C CA . GLY A 1 73 ? 17.953 4.457 -1.434 1.00 59.03 73 GLY A CA 1
ATOM 565 C C . GLY A 1 73 ? 18.283 5.482 -0.342 1.00 59.03 73 GLY A C 1
ATOM 566 O O . GLY A 1 73 ? 17.421 6.265 0.049 1.00 59.03 73 GLY A O 1
ATOM 567 N N . LEU A 1 74 ? 19.516 5.496 0.173 1.00 68.94 74 LEU A N 1
ATOM 568 C CA . LEU A 1 74 ? 19.965 6.553 1.082 1.00 68.94 74 LEU A CA 1
ATOM 569 C C . LEU A 1 74 ? 20.175 7.873 0.322 1.00 68.94 74 LEU A C 1
ATOM 571 O O . LEU A 1 74 ? 21.130 8.017 -0.442 1.00 68.94 74 LEU A O 1
ATOM 575 N N . PHE A 1 75 ? 19.309 8.849 0.591 1.00 80.31 75 PHE A N 1
ATOM 576 C CA . PHE A 1 75 ? 19.425 10.227 0.116 1.00 80.31 75 PHE A CA 1
ATOM 577 C C . PHE A 1 75 ? 19.506 11.185 1.306 1.00 80.31 75 PHE A C 1
ATOM 579 O O . PHE A 1 75 ? 18.829 10.999 2.319 1.00 80.31 75 PHE A O 1
ATOM 586 N N . TYR A 1 76 ? 20.310 12.236 1.174 1.00 87.19 76 TYR A N 1
ATOM 587 C CA . TYR A 1 76 ? 20.247 13.402 2.043 1.00 87.19 76 TYR A CA 1
ATOM 588 C C . TYR A 1 76 ? 19.376 14.466 1.391 1.00 87.19 76 TYR A C 1
ATOM 590 O O . TYR A 1 76 ? 19.529 14.768 0.211 1.00 87.19 76 TYR A O 1
ATOM 598 N N . SER A 1 77 ? 18.463 15.031 2.175 1.00 90.31 77 SER A N 1
ATOM 599 C CA . SER A 1 77 ? 17.608 16.141 1.771 1.00 90.31 77 SER A CA 1
ATOM 600 C C . SER A 1 77 ? 17.138 16.895 3.010 1.00 90.31 77 SER A C 1
ATOM 602 O O . SER A 1 77 ? 16.969 16.310 4.083 1.00 90.31 77 SER A O 1
ATOM 604 N N . SER A 1 78 ? 16.876 18.191 2.866 1.00 94.56 78 SER A N 1
ATOM 605 C CA . SER A 1 78 ? 16.071 18.920 3.842 1.00 94.56 78 SER A CA 1
ATOM 606 C C . SER A 1 78 ? 14.598 18.486 3.764 1.00 94.56 78 SER A C 1
ATOM 608 O O . SER A 1 78 ? 14.140 17.957 2.746 1.00 94.56 78 SER A O 1
ATOM 610 N N . ILE A 1 79 ? 13.832 18.741 4.831 1.00 89.88 79 ILE A N 1
ATOM 611 C CA . ILE A 1 79 ? 12.373 18.524 4.837 1.00 89.88 79 ILE A CA 1
ATOM 612 C C . ILE A 1 79 ? 11.695 19.381 3.756 1.00 89.88 79 ILE A C 1
ATOM 614 O O . ILE A 1 79 ? 10.760 18.926 3.102 1.00 89.88 79 ILE A O 1
ATOM 618 N N . HIS A 1 80 ? 12.183 20.610 3.553 1.00 92.12 80 HIS A N 1
ATOM 619 C CA . HIS A 1 80 ? 11.665 21.520 2.534 1.00 92.12 80 HIS A CA 1
ATOM 620 C C . HIS A 1 80 ? 11.796 20.923 1.129 1.00 92.12 80 HIS A C 1
ATOM 622 O O . HIS A 1 80 ? 10.824 20.875 0.382 1.00 92.12 80 HIS A O 1
ATOM 628 N N . ASP A 1 81 ? 12.968 20.387 0.809 1.00 92.38 81 ASP A N 1
ATOM 629 C CA . ASP A 1 81 ? 13.263 19.828 -0.510 1.00 92.38 81 ASP A CA 1
ATOM 630 C C . ASP A 1 81 ? 12.537 18.508 -0.766 1.00 92.38 81 ASP A C 1
ATOM 632 O O . ASP A 1 81 ? 12.106 18.250 -1.887 1.00 92.38 81 ASP A O 1
ATOM 636 N N . MET A 1 82 ? 12.297 17.714 0.281 1.00 89.06 82 MET A N 1
ATOM 637 C CA . MET A 1 82 ? 11.444 16.530 0.173 1.00 89.06 82 MET A CA 1
ATOM 638 C C . MET A 1 82 ? 9.992 16.913 -0.159 1.00 89.06 82 MET A C 1
ATOM 640 O O . MET A 1 82 ? 9.340 16.253 -0.968 1.00 89.06 82 MET A O 1
ATOM 644 N N . ALA A 1 83 ? 9.486 18.014 0.410 1.00 87.31 83 ALA A N 1
ATOM 645 C CA . ALA A 1 83 ? 8.164 18.536 0.065 1.00 87.31 83 ALA A CA 1
ATOM 646 C C . ALA A 1 83 ? 8.111 19.077 -1.376 1.00 87.31 83 ALA A C 1
ATOM 648 O O . ALA A 1 83 ? 7.104 18.898 -2.063 1.00 87.31 83 ALA A O 1
ATOM 649 N N . LEU A 1 84 ? 9.192 19.704 -1.855 1.00 90.06 84 LEU A N 1
ATOM 650 C CA . LEU A 1 84 ? 9.313 20.138 -3.249 1.00 90.06 84 LEU A CA 1
ATOM 651 C C . LEU A 1 84 ? 9.327 18.950 -4.218 1.00 90.06 84 LEU A C 1
ATOM 653 O O . LEU A 1 84 ? 8.603 18.988 -5.211 1.00 90.06 84 LEU A O 1
ATOM 657 N N . PHE A 1 85 ? 10.072 17.887 -3.906 1.00 90.69 85 PHE A N 1
ATOM 658 C CA . PHE A 1 85 ? 10.078 16.640 -4.676 1.00 90.69 85 PHE A CA 1
ATOM 659 C C . PHE A 1 85 ? 8.676 16.018 -4.761 1.00 90.69 85 PHE A C 1
ATOM 661 O O . PHE A 1 85 ? 8.182 15.761 -5.858 1.00 90.69 85 PHE A O 1
ATOM 668 N N . ALA A 1 86 ? 7.982 15.866 -3.626 1.00 85.94 86 ALA A N 1
ATOM 669 C CA . ALA A 1 86 ? 6.612 15.347 -3.599 1.00 85.94 86 ALA A CA 1
ATOM 670 C C . ALA A 1 86 ? 5.650 16.200 -4.446 1.00 85.94 86 ALA A C 1
ATOM 672 O O . ALA A 1 86 ? 4.829 15.668 -5.192 1.00 85.94 86 ALA A O 1
ATOM 673 N N . ARG A 1 87 ? 5.788 17.532 -4.392 1.00 87.56 87 ARG A N 1
ATOM 674 C CA . ARG A 1 87 ? 5.035 18.448 -5.260 1.00 87.56 87 ARG A CA 1
ATOM 675 C C . ARG A 1 87 ? 5.377 18.247 -6.740 1.00 87.56 87 ARG A C 1
ATOM 677 O O . ARG A 1 87 ? 4.481 18.334 -7.571 1.00 87.56 87 ARG A O 1
ATOM 684 N N . GLY A 1 88 ? 6.640 17.981 -7.070 1.00 88.00 88 GLY A N 1
ATOM 685 C CA . GLY A 1 88 ? 7.079 17.659 -8.428 1.00 88.00 88 GLY A CA 1
ATOM 686 C C . GLY A 1 88 ? 6.417 16.392 -8.975 1.00 88.00 88 GLY A C 1
ATOM 687 O O . GLY A 1 88 ? 5.977 16.390 -10.120 1.00 88.00 88 GLY A O 1
ATOM 688 N N . ILE A 1 89 ? 6.255 15.354 -8.147 1.00 81.62 89 ILE A N 1
ATOM 689 C CA . ILE A 1 89 ? 5.496 14.146 -8.518 1.00 81.62 89 ILE A CA 1
ATOM 690 C C . ILE A 1 89 ? 4.034 14.500 -8.809 1.00 81.62 89 ILE A C 1
ATOM 692 O O . ILE A 1 89 ? 3.533 14.168 -9.875 1.00 81.62 89 ILE A O 1
ATOM 696 N N . ILE A 1 90 ? 3.368 15.213 -7.894 1.00 80.94 90 ILE A N 1
ATOM 697 C CA . ILE A 1 90 ? 1.947 15.593 -8.032 1.00 80.94 90 ILE A CA 1
ATOM 698 C C . ILE A 1 90 ? 1.701 16.446 -9.286 1.00 80.94 90 ILE A C 1
ATOM 700 O O . ILE A 1 90 ? 0.640 16.365 -9.894 1.00 80.94 90 ILE A O 1
ATOM 704 N N . ASN A 1 91 ? 2.681 17.264 -9.668 1.00 87.44 91 ASN A N 1
ATOM 705 C CA . ASN A 1 91 ? 2.598 18.158 -10.818 1.00 87.44 91 ASN A CA 1
ATOM 706 C C . ASN A 1 91 ? 3.192 17.552 -12.102 1.00 87.44 91 ASN A C 1
ATOM 708 O O . ASN A 1 91 ? 3.515 18.309 -13.018 1.00 87.44 91 ASN A O 1
ATOM 712 N N . ASN A 1 92 ? 3.395 16.231 -12.165 1.00 84.38 92 ASN A N 1
ATOM 713 C CA . ASN A 1 92 ? 3.915 15.524 -13.343 1.00 84.38 92 ASN A CA 1
ATOM 714 C C . ASN A 1 92 ? 5.259 16.065 -13.859 1.00 84.38 92 ASN A C 1
ATOM 716 O O . ASN A 1 92 ? 5.536 16.075 -15.055 1.00 84.38 92 ASN A O 1
ATOM 720 N N . THR A 1 93 ? 6.110 16.550 -12.951 1.00 90.56 93 THR A N 1
ATOM 721 C CA . THR A 1 93 ? 7.426 17.115 -13.297 1.00 90.56 93 THR A CA 1
ATOM 722 C C . THR A 1 93 ? 8.412 16.032 -13.741 1.00 90.56 93 THR A C 1
ATOM 724 O O . THR A 1 93 ? 9.290 16.303 -14.554 1.00 90.56 93 THR A O 1
ATOM 727 N N . TYR A 1 94 ? 8.270 14.810 -13.219 1.00 83.88 94 TYR A N 1
ATOM 728 C CA . TYR A 1 94 ? 9.199 13.699 -13.474 1.00 83.88 94 TYR A CA 1
ATOM 729 C C . TYR A 1 94 ? 8.659 12.657 -14.446 1.00 83.88 94 TYR A C 1
ATOM 731 O O . TYR A 1 94 ? 9.418 12.042 -15.189 1.00 83.88 94 TYR A O 1
ATOM 739 N N . VAL A 1 95 ? 7.353 12.423 -14.395 1.00 79.81 95 VAL A N 1
ATOM 740 C CA . VAL A 1 95 ? 6.669 11.367 -15.131 1.00 79.81 95 VAL A CA 1
ATOM 741 C C . VAL A 1 95 ? 5.332 11.945 -15.569 1.00 79.81 95 VAL A C 1
ATOM 743 O O . VAL A 1 95 ? 4.652 12.575 -14.761 1.00 79.81 95 VAL A O 1
ATOM 746 N N . ASP A 1 96 ? 4.982 11.788 -16.844 1.00 76.31 96 ASP A N 1
ATOM 747 C CA . ASP A 1 96 ? 3.684 12.235 -17.342 1.00 76.31 96 ASP A CA 1
ATOM 748 C C . ASP A 1 96 ? 2.542 11.336 -16.823 1.00 76.31 96 ASP A C 1
ATOM 750 O O . ASP A 1 96 ? 2.753 10.180 -16.438 1.00 76.31 96 ASP A O 1
ATOM 754 N N . ASP A 1 97 ? 1.312 11.858 -16.858 1.00 64.62 97 ASP A N 1
ATOM 755 C CA . ASP A 1 97 ? 0.107 11.133 -16.429 1.00 64.62 97 ASP A CA 1
ATOM 756 C C . ASP A 1 97 ? -0.089 9.793 -17.160 1.00 64.62 97 ASP A C 1
ATOM 758 O O . ASP A 1 97 ? -0.720 8.881 -16.632 1.00 64.62 97 ASP A O 1
ATOM 762 N N . THR A 1 98 ? 0.434 9.660 -18.382 1.00 61.44 98 THR A N 1
ATOM 763 C CA . THR A 1 98 ? 0.291 8.458 -19.216 1.00 61.44 98 THR A CA 1
ATOM 764 C C . THR A 1 98 ? 1.290 7.362 -18.849 1.00 61.44 98 THR A C 1
ATOM 766 O O . THR A 1 98 ? 1.006 6.184 -19.046 1.00 61.44 98 THR A O 1
ATOM 769 N N . THR A 1 99 ? 2.426 7.727 -18.258 1.00 56.97 99 THR A N 1
ATOM 770 C CA . THR A 1 99 ? 3.469 6.813 -17.787 1.00 56.97 99 THR A CA 1
ATOM 771 C C . THR A 1 99 ? 3.193 6.357 -16.349 1.00 56.97 99 THR A C 1
ATOM 773 O O . THR A 1 99 ? 3.473 5.210 -16.010 1.00 56.97 99 THR A O 1
ATOM 776 N N . LEU A 1 100 ? 2.546 7.195 -15.524 1.00 49.47 100 LEU A N 1
ATOM 777 C CA . LEU A 1 100 ? 1.949 6.789 -14.237 1.00 49.47 100 LEU A CA 1
ATOM 778 C C . LEU A 1 100 ? 0.642 5.988 -14.400 1.00 49.47 100 LEU A C 1
ATOM 780 O O . LEU A 1 100 ? 0.069 5.531 -13.413 1.00 49.47 100 LEU A O 1
ATOM 784 N N . ALA A 1 101 ? 0.167 5.793 -15.633 1.00 47.31 101 ALA A N 1
ATOM 785 C CA . ALA A 1 101 ? -1.066 5.074 -15.931 1.00 47.31 101 ALA A CA 1
ATOM 786 C C . ALA A 1 101 ? -0.944 3.537 -15.878 1.00 47.31 101 ALA A C 1
ATOM 788 O O . ALA A 1 101 ? -1.789 2.857 -16.467 1.00 47.31 101 ALA A O 1
ATOM 789 N N . ASP A 1 102 ? 0.030 2.957 -15.160 1.00 51.22 102 ASP A N 1
ATOM 790 C CA . ASP A 1 102 ? -0.312 1.743 -14.403 1.00 51.22 102 ASP A CA 1
ATOM 791 C C . ASP A 1 102 ? -0.919 2.256 -13.096 1.00 51.22 102 ASP A C 1
ATOM 793 O O . ASP A 1 102 ? -0.185 2.583 -12.160 1.00 51.22 102 ASP A O 1
ATOM 797 N N . PRO A 1 103 ? -2.240 2.519 -13.096 1.00 50.66 103 PRO A N 1
ATOM 798 C CA . PRO A 1 103 ? -2.860 3.348 -12.087 1.00 50.66 103 PRO A CA 1
ATOM 799 C C . PRO A 1 103 ? -2.566 2.723 -10.736 1.00 50.66 103 PRO A C 1
ATOM 801 O O . PRO A 1 103 ? -2.832 1.534 -10.544 1.00 50.66 103 PRO A O 1
ATOM 804 N N . ALA A 1 104 ? -2.074 3.533 -9.796 1.00 52.69 104 ALA A N 1
ATOM 805 C CA . ALA A 1 104 ? -2.266 3.226 -8.391 1.00 52.69 104 ALA A CA 1
ATOM 806 C C . ALA A 1 104 ? -3.725 2.780 -8.256 1.00 52.69 104 ALA A C 1
ATOM 808 O O . ALA A 1 104 ? -4.639 3.528 -8.626 1.00 52.69 104 ALA A O 1
ATOM 809 N N . LEU A 1 105 ? -3.933 1.507 -7.912 1.00 65.19 105 LEU A N 1
ATOM 810 C CA . LEU A 1 105 ? -5.243 0.886 -8.036 1.00 65.19 105 LEU A CA 1
ATOM 811 C C . LEU A 1 105 ? -6.133 1.573 -7.002 1.00 65.19 105 LEU A C 1
ATOM 813 O O . LEU A 1 105 ? -6.017 1.348 -5.799 1.00 65.19 105 LEU A O 1
ATOM 817 N N . ILE A 1 106 ? -6.978 2.489 -7.478 1.00 73.00 106 ILE A N 1
ATOM 818 C CA . ILE A 1 106 ? -8.039 3.044 -6.653 1.00 73.00 106 ILE A CA 1
ATOM 819 C C . ILE A 1 106 ? -9.023 1.914 -6.452 1.00 73.00 106 ILE A C 1
ATOM 821 O O . ILE A 1 106 ? -9.530 1.316 -7.410 1.00 73.00 106 ILE A O 1
ATOM 825 N N . MET A 1 107 ? -9.284 1.634 -5.191 1.00 84.25 107 MET A N 1
ATOM 826 C CA . MET A 1 107 ? -10.152 0.551 -4.818 1.00 84.25 107 MET A CA 1
ATOM 827 C C . MET A 1 107 ? -11.097 1.009 -3.715 1.00 84.25 107 MET A C 1
ATOM 829 O O . MET A 1 107 ? -10.830 1.946 -2.955 1.00 84.25 107 MET A O 1
ATOM 833 N N . VAL A 1 108 ? -12.272 0.396 -3.720 1.00 87.75 108 VAL A N 1
ATOM 834 C CA . VAL A 1 108 ? -13.335 0.638 -2.759 1.00 87.75 108 VAL A CA 1
ATOM 835 C C . VAL A 1 108 ? -13.472 -0.609 -1.914 1.00 87.75 108 VAL A C 1
ATOM 837 O O . VAL A 1 108 ? -13.598 -1.715 -2.441 1.00 87.75 108 VAL A O 1
ATOM 840 N N . ARG A 1 109 ? -13.451 -0.410 -0.601 1.00 92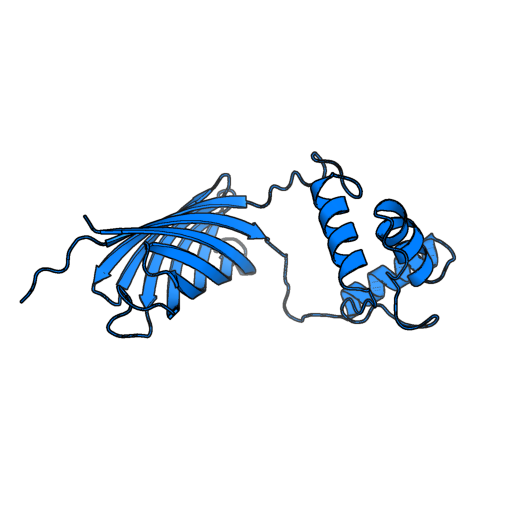.25 109 ARG A N 1
ATOM 841 C CA . ARG A 1 109 ? -13.562 -1.467 0.395 1.00 92.25 109 ARG A CA 1
ATOM 842 C C . ARG A 1 109 ? -14.786 -1.228 1.250 1.00 92.25 109 ARG A C 1
ATOM 844 O O . ARG A 1 109 ? -14.990 -0.119 1.754 1.00 92.25 109 ARG A O 1
ATOM 851 N N . VAL A 1 110 ? -15.576 -2.280 1.407 1.00 92.56 110 VAL A N 1
ATOM 852 C CA . VAL A 1 110 ? -16.751 -2.299 2.270 1.00 92.56 110 VAL A CA 1
ATOM 853 C C . VAL A 1 110 ? -16.585 -3.421 3.278 1.00 92.56 110 VAL A C 1
ATOM 855 O O . VAL A 1 110 ? -16.463 -4.582 2.891 1.00 92.56 110 VAL A O 1
ATOM 858 N N . ASP A 1 111 ? -16.635 -3.057 4.558 1.00 91.75 111 ASP A N 1
ATOM 859 C CA . ASP A 1 111 ? -16.512 -3.999 5.669 1.00 91.75 111 ASP A CA 1
ATOM 860 C C . ASP A 1 111 ? -17.791 -4.005 6.511 1.00 91.75 111 ASP A C 1
ATOM 862 O O . ASP A 1 111 ? -18.356 -2.943 6.803 1.00 91.75 111 ASP A O 1
ATOM 866 N N . TYR A 1 112 ? -18.212 -5.191 6.950 1.00 90.25 112 TYR A N 1
ATOM 867 C CA . TYR A 1 112 ? -19.360 -5.392 7.835 1.00 90.25 112 TYR A CA 1
ATOM 868 C C . TYR A 1 112 ? -18.994 -6.275 9.028 1.00 90.25 112 TYR A C 1
ATOM 870 O O . TYR A 1 112 ? -18.613 -7.434 8.857 1.00 90.25 112 TYR A O 1
ATOM 878 N N . PHE A 1 113 ? -19.158 -5.757 10.248 1.00 89.25 113 PHE A N 1
ATOM 879 C CA . PHE A 1 113 ? -18.899 -6.524 11.469 1.00 89.25 113 PHE A CA 1
ATOM 880 C C . PHE A 1 113 ? -20.010 -7.544 11.732 1.00 89.25 113 PHE A C 1
ATOM 882 O O . PHE A 1 113 ? -21.105 -7.187 12.154 1.00 89.25 113 PHE A O 1
ATOM 889 N N . VAL A 1 114 ? -19.696 -8.831 11.583 1.00 90.00 114 VAL A N 1
ATOM 890 C CA . VAL A 1 114 ? -20.595 -9.935 11.965 1.00 90.00 114 VAL A CA 1
ATOM 891 C C . VAL A 1 114 ? -20.624 -10.096 13.484 1.00 90.00 114 VAL A C 1
ATOM 893 O O . VAL A 1 114 ? -21.665 -10.334 14.091 1.00 90.00 114 VAL A O 1
ATOM 896 N N . VAL A 1 115 ? -19.456 -9.971 14.115 1.00 88.44 115 VAL A N 1
ATOM 897 C CA . VAL A 1 115 ? -19.277 -9.905 15.571 1.00 88.44 115 VAL A CA 1
ATOM 898 C C . VAL A 1 115 ? -18.138 -8.930 15.883 1.00 88.44 115 VAL A C 1
ATOM 900 O O . VAL A 1 115 ? -17.320 -8.667 15.006 1.00 88.44 115 VAL A O 1
ATOM 903 N N . PRO A 1 116 ? -17.966 -8.448 17.130 1.00 85.38 116 PRO A N 1
ATOM 904 C CA . PRO A 1 116 ? -16.946 -7.437 17.454 1.00 85.38 116 PRO A CA 1
ATOM 905 C C . PRO A 1 116 ? -15.485 -7.789 17.126 1.00 85.38 116 PRO A C 1
ATOM 907 O O . PRO A 1 116 ? -14.608 -6.947 17.302 1.00 85.38 116 PRO A O 1
ATOM 910 N N . ARG A 1 117 ? -15.200 -9.036 16.726 1.00 89.19 117 ARG A N 1
ATOM 911 C CA . ARG A 1 117 ? -13.871 -9.485 16.294 1.00 89.19 117 ARG A CA 1
ATOM 912 C C . ARG A 1 117 ? -13.794 -9.944 14.848 1.00 89.19 117 ARG A C 1
ATOM 914 O O . ARG A 1 117 ? -12.688 -10.218 14.408 1.00 89.19 117 ARG A O 1
ATOM 921 N N . VAL A 1 118 ? -14.922 -10.117 14.170 1.00 91.19 118 VAL A N 1
ATOM 922 C CA . VAL A 1 118 ? -14.953 -10.696 12.829 1.00 91.19 118 VAL A CA 1
ATOM 923 C C . VAL A 1 118 ? -15.820 -9.828 11.950 1.00 91.19 118 VAL A C 1
ATOM 925 O O . VAL A 1 118 ? -17.006 -9.647 12.235 1.00 91.19 118 VAL A O 1
ATOM 928 N N . ASP A 1 119 ? -15.225 -9.345 10.877 1.00 92.62 119 ASP A N 1
ATOM 929 C CA . ASP A 1 119 ? -15.909 -8.648 9.807 1.00 92.62 119 ASP A CA 1
ATOM 930 C C . ASP A 1 119 ? -15.740 -9.391 8.481 1.00 92.62 119 ASP A C 1
ATOM 932 O O . ASP A 1 119 ? -14.809 -10.181 8.280 1.00 92.62 119 ASP A O 1
ATOM 936 N N . LEU A 1 120 ? -16.724 -9.179 7.618 1.00 95.81 120 LEU A N 1
ATOM 937 C CA . LEU A 1 120 ? -16.697 -9.565 6.220 1.00 95.81 120 LEU A CA 1
ATOM 938 C C . LEU A 1 120 ? -16.239 -8.357 5.418 1.00 95.81 120 LEU A C 1
ATOM 940 O O . LEU A 1 120 ? -16.826 -7.286 5.552 1.00 95.81 120 LEU A O 1
ATOM 944 N N . GLU A 1 121 ? -15.243 -8.561 4.568 1.00 95.19 121 GLU A N 1
ATOM 945 C CA . GLU A 1 121 ? -14.703 -7.533 3.687 1.00 95.19 121 GLU A CA 1
ATOM 946 C C . GLU A 1 121 ? -14.990 -7.892 2.234 1.00 95.19 121 GLU A C 1
ATOM 948 O O . GLU A 1 121 ? -14.726 -9.019 1.806 1.00 95.19 121 GLU A O 1
ATOM 953 N N . ALA A 1 122 ? -15.453 -6.908 1.466 1.00 95.81 122 ALA A N 1
ATOM 954 C CA . ALA A 1 122 ? -15.474 -6.940 0.013 1.00 95.81 122 ALA A CA 1
ATOM 955 C C . ALA A 1 122 ? -14.648 -5.775 -0.552 1.00 95.81 122 ALA A C 1
ATOM 957 O O . ALA A 1 122 ? -14.884 -4.612 -0.216 1.00 95.81 122 ALA A O 1
ATOM 958 N N . ASN A 1 123 ? -13.721 -6.088 -1.455 1.00 93.56 123 ASN A N 1
ATOM 959 C CA . ASN A 1 123 ? -12.894 -5.117 -2.164 1.00 93.56 123 ASN A CA 1
ATOM 960 C C . ASN A 1 123 ? -13.256 -5.110 -3.653 1.00 93.56 123 ASN A C 1
ATOM 962 O O . ASN A 1 123 ? -13.364 -6.172 -4.270 1.00 93.56 123 ASN A O 1
ATOM 966 N N . ILE A 1 124 ? -13.430 -3.923 -4.238 1.00 92.12 124 ILE A N 1
ATOM 967 C CA . ILE A 1 124 ? -13.746 -3.732 -5.660 1.00 92.12 124 ILE A CA 1
ATOM 968 C C . ILE A 1 124 ? -12.892 -2.595 -6.222 1.00 92.12 124 ILE A C 1
ATOM 970 O O . ILE A 1 124 ? -13.022 -1.437 -5.824 1.00 92.12 124 ILE A O 1
ATOM 974 N N . GLY A 1 125 ? -12.034 -2.927 -7.177 1.00 88.06 125 GLY A N 1
ATOM 975 C CA . GLY A 1 125 ? -11.161 -2.022 -7.915 1.00 88.06 125 GLY A CA 1
ATOM 976 C C . GLY A 1 125 ? -11.153 -2.363 -9.406 1.00 88.06 125 GLY A C 1
ATOM 977 O O . GLY A 1 125 ? -11.711 -3.367 -9.845 1.00 88.06 125 GLY A O 1
ATOM 978 N N . PHE A 1 126 ? -10.505 -1.525 -10.216 1.00 81.00 126 PHE A N 1
ATOM 979 C CA . PHE A 1 126 ? -10.553 -1.632 -11.684 1.00 81.00 126 PHE A CA 1
ATOM 980 C C . PHE A 1 126 ? -10.033 -2.973 -12.241 1.00 81.00 126 PHE A C 1
ATOM 982 O O . PHE A 1 126 ? -10.501 -3.445 -13.275 1.00 81.00 126 PHE A O 1
ATOM 989 N N . LYS A 1 127 ? -9.067 -3.597 -11.558 1.00 85.44 127 LYS A N 1
ATOM 990 C CA . LYS A 1 127 ? -8.474 -4.895 -11.929 1.00 85.44 127 LYS A CA 1
ATOM 991 C C . LYS A 1 127 ? -8.382 -5.857 -10.750 1.00 85.44 127 LYS A C 1
ATOM 993 O O . LYS A 1 127 ? -7.711 -6.874 -10.865 1.00 85.44 127 LYS A O 1
ATOM 998 N N . TYR A 1 128 ? -9.016 -5.532 -9.634 1.00 88.44 128 TYR A N 1
ATOM 999 C CA . TYR A 1 128 ? -8.918 -6.311 -8.414 1.00 88.44 128 TYR A CA 1
ATOM 1000 C C . TYR A 1 128 ? -10.296 -6.422 -7.784 1.00 88.44 128 TYR A C 1
ATOM 1002 O O . TYR A 1 128 ? -10.977 -5.417 -7.605 1.00 88.44 128 TYR A O 1
ATOM 1010 N N . SER A 1 129 ? -10.714 -7.628 -7.439 1.00 94.25 129 SER A N 1
ATOM 1011 C CA . SER A 1 129 ? -11.912 -7.832 -6.632 1.00 94.25 129 SER A CA 1
ATOM 1012 C C . SER A 1 129 ? -11.685 -8.986 -5.679 1.00 94.25 129 SER A C 1
ATOM 1014 O O . SER A 1 129 ? -11.296 -10.060 -6.134 1.00 94.25 129 SER A O 1
ATOM 1016 N N . SER A 1 130 ? -11.956 -8.807 -4.393 1.00 95.81 130 SER A N 1
ATOM 1017 C CA . SER A 1 130 ? -11.824 -9.883 -3.413 1.00 95.81 130 SER A CA 1
ATOM 1018 C C . SER A 1 130 ? -12.942 -9.858 -2.384 1.00 95.81 130 SER A C 1
ATOM 1020 O O . SER A 1 130 ? -13.612 -8.846 -2.176 1.00 95.81 130 SER A O 1
ATOM 1022 N N . LEU A 1 131 ? -13.155 -11.011 -1.763 1.00 97.81 131 LEU A N 1
ATOM 1023 C CA . LEU A 1 131 ? -14.071 -11.204 -0.654 1.00 97.81 131 LEU A CA 1
ATOM 1024 C C . LEU A 1 131 ? -13.345 -12.010 0.419 1.00 97.81 131 LEU A C 1
ATOM 1026 O O . LEU A 1 131 ? -12.651 -12.986 0.120 1.00 97.81 131 LEU A O 1
ATOM 1030 N N . GLY A 1 132 ? -13.510 -11.623 1.675 1.00 97.06 132 GLY A N 1
ATOM 1031 C CA . GLY A 1 132 ? -12.804 -12.274 2.759 1.00 97.06 132 GLY A CA 1
ATOM 1032 C C . GLY A 1 132 ? -13.380 -11.998 4.129 1.00 97.06 132 GLY A C 1
ATOM 1033 O O . GLY A 1 132 ? -14.440 -11.400 4.302 1.00 97.06 132 GLY A O 1
ATOM 1034 N N . THR A 1 133 ? -12.637 -12.476 5.114 1.00 97.06 133 THR A N 1
ATOM 1035 C CA . THR A 1 133 ? -12.918 -12.260 6.527 1.00 97.06 133 THR A CA 1
ATOM 1036 C C . THR A 1 133 ? -11.687 -11.697 7.199 1.00 97.06 133 THR A C 1
ATOM 1038 O O . THR A 1 133 ? -10.572 -12.173 6.951 1.00 97.06 133 THR A O 1
ATOM 1041 N N . LYS A 1 134 ? -11.894 -10.768 8.121 1.00 95.19 134 LYS A N 1
ATOM 1042 C CA . LYS A 1 134 ? -10.848 -10.263 9.003 1.00 95.19 134 LYS A CA 1
ATOM 1043 C C . LYS A 1 134 ? -11.141 -10.649 10.441 1.00 95.19 134 LYS A C 1
ATOM 1045 O O . LYS A 1 134 ? -12.281 -10.848 10.853 1.00 95.19 134 LYS A O 1
ATOM 1050 N N . PHE A 1 135 ? -10.069 -10.802 11.200 1.00 95.00 135 PHE A N 1
ATOM 1051 C CA . PHE A 1 135 ? -10.075 -11.126 12.609 1.00 95.00 135 PHE A CA 1
ATOM 1052 C C . PHE A 1 135 ? -9.309 -10.059 13.385 1.00 95.00 135 PHE A C 1
ATOM 1054 O O . PHE A 1 135 ? -8.078 -9.963 13.331 1.00 95.00 135 PHE A O 1
ATOM 1061 N N . HIS A 1 136 ? -10.044 -9.276 14.165 1.00 92.94 136 HIS A N 1
ATOM 1062 C CA . HIS A 1 136 ? -9.475 -8.277 15.049 1.00 92.94 136 HIS A CA 1
ATOM 1063 C C . HIS A 1 136 ? -8.898 -8.919 16.310 1.00 92.94 136 HIS A C 1
ATOM 1065 O O . HIS A 1 136 ? -9.570 -9.649 17.046 1.00 92.94 136 HIS A O 1
ATOM 1071 N N . ILE A 1 137 ? -7.645 -8.576 16.612 1.00 90.62 137 ILE A N 1
ATOM 1072 C CA . ILE A 1 137 ? -6.900 -9.136 17.750 1.00 90.62 137 ILE A CA 1
ATOM 1073 C C . ILE A 1 137 ? -7.566 -8.749 19.084 1.00 90.62 137 ILE A C 1
ATOM 1075 O O . ILE A 1 137 ? -7.530 -9.500 20.062 1.00 90.62 137 ILE A O 1
ATOM 1079 N N . ARG A 1 138 ? -8.205 -7.574 19.147 1.00 84.69 138 ARG A N 1
ATOM 1080 C CA . ARG A 1 138 ? -8.817 -7.042 20.373 1.00 84.69 138 ARG A CA 1
ATOM 1081 C C . ARG A 1 138 ? -10.306 -7.372 20.478 1.00 84.69 138 ARG A C 1
ATOM 1083 O O . ARG A 1 138 ? -11.036 -7.363 19.498 1.00 84.69 138 ARG A O 1
ATOM 1090 N N . ARG A 1 139 ? -10.778 -7.622 21.711 1.00 65.25 139 ARG A N 1
ATOM 1091 C CA . ARG A 1 139 ? -12.155 -8.091 21.977 1.00 65.25 139 ARG A CA 1
ATOM 1092 C C . ARG A 1 139 ? -13.261 -7.066 21.698 1.00 65.25 139 ARG A C 1
ATOM 1094 O O . ARG A 1 139 ? -14.389 -7.489 21.486 1.00 65.25 139 ARG A O 1
ATOM 1101 N N . THR A 1 140 ? -12.953 -5.771 21.756 1.00 72.06 140 THR A N 1
ATOM 1102 C CA . THR A 1 140 ? -13.924 -4.665 21.629 1.00 72.06 140 THR A CA 1
ATOM 1103 C C . THR A 1 140 ? -13.571 -3.760 20.445 1.00 72.06 140 THR A C 1
ATOM 1105 O O . THR A 1 140 ? -13.638 -2.538 20.550 1.00 72.06 140 THR A O 1
ATOM 1108 N N . ALA A 1 141 ? -13.074 -4.350 19.356 1.00 63.06 141 ALA A N 1
ATOM 1109 C CA . ALA A 1 141 ? -12.444 -3.626 18.254 1.00 63.06 141 ALA A CA 1
ATOM 1110 C C . ALA A 1 141 ? -13.383 -2.652 17.516 1.00 63.06 141 ALA A C 1
ATOM 1112 O O . ALA A 1 141 ? -12.895 -1.700 16.907 1.00 63.06 141 ALA A O 1
ATOM 1113 N N . SER A 1 142 ? -14.704 -2.833 17.623 1.00 60.53 142 SER A N 1
ATOM 1114 C CA . SER A 1 142 ? -15.704 -1.915 17.061 1.00 60.53 142 SER A CA 1
ATOM 1115 C C . SER A 1 142 ? -15.565 -0.470 17.561 1.00 60.53 142 SER A C 1
ATOM 1117 O O . SER A 1 142 ? -15.854 0.460 16.811 1.00 60.53 142 SER A O 1
ATOM 1119 N N . ASP A 1 143 ? -15.058 -0.273 18.782 1.00 68.62 143 ASP A N 1
ATOM 1120 C CA . ASP A 1 143 ? -15.095 1.033 19.459 1.00 68.62 143 ASP A CA 1
ATOM 1121 C C . ASP A 1 143 ? -13.691 1.573 19.784 1.00 68.62 143 ASP A C 1
ATOM 1123 O O . ASP A 1 143 ? -13.540 2.583 20.475 1.00 68.62 143 ASP A O 1
ATOM 1127 N N . GLN A 1 144 ? -12.634 0.888 19.339 1.00 75.00 144 GLN A N 1
ATOM 1128 C CA . GLN A 1 144 ? -11.264 1.260 19.682 1.00 75.00 144 GLN A CA 1
ATOM 1129 C C . GLN A 1 144 ? -10.619 2.189 18.657 1.00 75.00 144 GLN A C 1
ATOM 1131 O O . GLN A 1 144 ? -10.738 2.004 17.452 1.00 75.00 144 GLN A O 1
ATOM 1136 N N . VAL A 1 145 ? -9.833 3.139 19.171 1.00 86.38 145 VAL A N 1
ATOM 1137 C CA . VAL A 1 145 ? -9.043 4.084 18.367 1.00 86.38 145 VAL A CA 1
ATOM 1138 C C . VAL A 1 145 ? -7.928 3.389 17.587 1.00 86.38 145 VAL A C 1
ATOM 1140 O O . VAL A 1 145 ? -7.532 3.891 16.547 1.00 86.38 145 VAL A O 1
ATOM 1143 N N . PHE A 1 146 ? -7.420 2.251 18.064 1.00 90.56 146 PHE A N 1
ATOM 1144 C CA . PHE A 1 146 ? -6.381 1.473 17.391 1.00 90.56 146 PHE A CA 1
ATOM 1145 C C . PHE A 1 146 ? -6.771 -0.002 17.343 1.00 90.56 146 PHE A C 1
ATOM 1147 O O . PHE A 1 146 ? -6.985 -0.627 18.387 1.00 90.56 146 PHE A O 1
ATOM 1154 N N . SER A 1 147 ? -6.841 -0.553 16.136 1.00 90.44 147 SER A N 1
ATOM 1155 C CA . SER A 1 147 ? -7.380 -1.881 15.877 1.00 90.44 147 SER A CA 1
ATOM 1156 C C . SER A 1 147 ? -6.492 -2.645 14.891 1.00 90.44 147 SER A C 1
ATOM 1158 O O . SER A 1 147 ? -6.612 -2.453 13.681 1.00 90.44 147 SER A O 1
ATOM 1160 N N . PRO A 1 148 ? -5.569 -3.488 15.386 1.00 92.62 148 PRO A N 1
ATOM 1161 C CA . PRO A 1 148 ? -4.817 -4.397 14.536 1.00 92.62 148 PRO A CA 1
ATOM 1162 C C . PRO A 1 148 ? -5.652 -5.640 14.207 1.00 92.62 148 PRO A C 1
ATOM 1164 O O . PRO A 1 148 ? -6.365 -6.172 15.073 1.00 92.62 148 PRO A O 1
ATOM 1167 N N . PHE A 1 149 ? -5.526 -6.134 12.981 1.00 92.81 149 PHE A N 1
ATOM 1168 C CA . PHE A 1 149 ? -6.192 -7.353 12.540 1.00 92.81 149 PHE A CA 1
ATOM 1169 C C . PHE A 1 149 ? -5.384 -8.120 11.496 1.00 92.81 149 PHE A C 1
ATOM 1171 O O . PHE A 1 149 ? -4.463 -7.599 10.869 1.00 92.81 149 PHE A O 1
ATOM 1178 N N . VAL A 1 150 ? -5.764 -9.381 11.334 1.00 96.38 150 VAL A N 1
ATOM 1179 C CA . VAL A 1 150 ? -5.294 -10.275 10.275 1.00 96.38 150 VAL A CA 1
ATOM 1180 C C . VAL A 1 150 ? -6.502 -10.837 9.551 1.00 96.38 150 VAL A C 1
ATOM 1182 O O . VAL A 1 150 ? -7.572 -10.931 10.146 1.00 96.38 150 VAL A O 1
ATOM 1185 N N . GLY A 1 151 ? -6.368 -11.224 8.294 1.00 96.12 151 GLY A N 1
ATOM 1186 C CA . GLY A 1 151 ? -7.494 -11.770 7.550 1.00 96.12 151 GLY A CA 1
ATOM 1187 C C . GLY A 1 151 ? -7.082 -12.791 6.515 1.00 96.12 151 GLY A C 1
ATOM 1188 O O . GLY A 1 151 ? -5.913 -13.141 6.374 1.00 96.12 151 GLY A O 1
ATOM 1189 N N . THR A 1 152 ? -8.085 -13.252 5.789 1.00 97.62 152 THR A N 1
ATOM 1190 C CA . THR A 1 152 ? -7.923 -14.091 4.608 1.00 97.62 152 THR A CA 1
ATOM 1191 C C . THR A 1 152 ? -8.947 -13.661 3.579 1.00 97.62 152 THR A C 1
ATOM 1193 O O . THR A 1 152 ? -10.127 -13.526 3.915 1.00 97.62 152 THR A O 1
ATOM 1196 N N . MET A 1 153 ? -8.517 -13.489 2.337 1.00 97.44 153 MET A N 1
ATOM 1197 C CA . MET A 1 153 ? -9.401 -13.160 1.227 1.00 97.44 153 MET A CA 1
ATOM 1198 C C . MET A 1 153 ? -9.144 -14.076 0.044 1.00 97.44 153 MET A C 1
ATOM 1200 O O . MET A 1 153 ? -8.035 -14.572 -0.154 1.00 97.44 153 MET A O 1
ATOM 1204 N N . ILE A 1 154 ? -10.175 -14.258 -0.766 1.00 97.69 154 ILE A N 1
ATOM 1205 C CA . ILE A 1 154 ? -10.073 -14.863 -2.085 1.00 97.69 154 ILE A CA 1
ATOM 1206 C C . ILE A 1 154 ? -10.614 -13.873 -3.107 1.00 97.69 154 ILE A C 1
ATOM 1208 O O . ILE A 1 154 ? -11.603 -13.179 -2.858 1.00 97.69 154 ILE A O 1
ATOM 1212 N N . GLY A 1 155 ? -9.954 -13.775 -4.250 1.00 95.94 155 GLY A N 1
ATOM 1213 C CA . GLY A 1 155 ? -10.302 -12.777 -5.240 1.00 95.94 155 GLY A CA 1
ATOM 1214 C C . GLY A 1 155 ? -9.771 -13.073 -6.626 1.00 95.94 155 GLY A C 1
ATOM 1215 O O . GLY A 1 155 ? -9.280 -14.163 -6.922 1.00 95.94 155 GLY A O 1
ATOM 1216 N N . LEU A 1 156 ? -9.891 -12.055 -7.465 1.00 94.62 156 LEU A N 1
ATOM 1217 C CA . LEU A 1 156 ? -9.386 -12.011 -8.820 1.00 94.62 156 LEU A CA 1
ATOM 1218 C C . LEU A 1 156 ? -8.544 -10.751 -8.995 1.00 94.62 156 LEU A C 1
ATOM 1220 O O . LEU A 1 156 ? -9.027 -9.649 -8.737 1.00 94.62 156 LEU A O 1
ATOM 1224 N N . GLU A 1 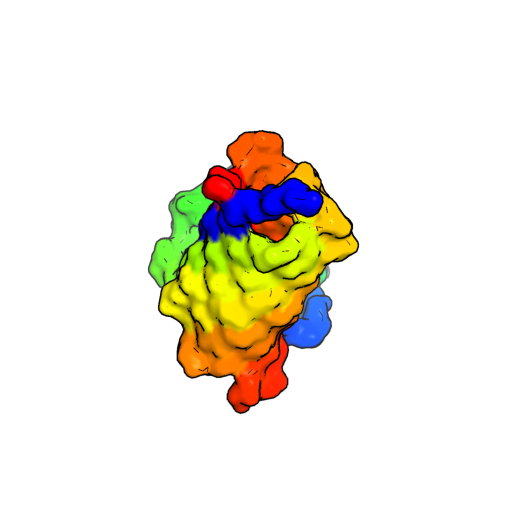157 ? -7.328 -10.913 -9.504 1.00 90.56 157 GLU A N 1
ATOM 1225 C CA . GLU A 1 157 ? -6.461 -9.820 -9.932 1.00 90.56 157 GLU A CA 1
ATOM 1226 C C . GLU A 1 157 ? -6.143 -9.966 -11.420 1.00 90.56 157 GLU A C 1
ATOM 1228 O O . GLU A 1 157 ? -5.583 -10.968 -11.859 1.00 90.56 157 GLU A O 1
ATOM 1233 N N . ARG A 1 158 ? -6.545 -8.983 -12.233 1.00 88.56 158 ARG A N 1
ATOM 1234 C CA . ARG A 1 158 ? -6.437 -9.017 -13.704 1.00 88.56 158 ARG A CA 1
ATOM 1235 C C . ARG A 1 158 ? -7.035 -10.305 -14.310 1.00 88.56 158 ARG A C 1
ATOM 1237 O O . ARG A 1 158 ? -6.599 -10.758 -15.362 1.00 88.56 158 ARG A O 1
ATOM 1244 N N . GLY A 1 159 ? -8.046 -10.876 -13.646 1.00 90.94 159 GLY A N 1
ATOM 1245 C CA . GLY A 1 159 ? -8.705 -12.129 -14.032 1.00 90.94 159 GLY A CA 1
ATOM 1246 C C . GLY A 1 159 ? -8.038 -13.413 -13.519 1.00 90.94 159 GLY A C 1
ATOM 1247 O O . GLY A 1 159 ? -8.534 -14.489 -13.833 1.00 90.94 159 GLY A O 1
ATOM 1248 N N . MET A 1 160 ? -6.957 -13.317 -12.742 1.00 92.19 160 MET A N 1
ATOM 1249 C CA . MET A 1 160 ? -6.247 -14.457 -12.144 1.00 92.19 160 MET A CA 1
ATOM 1250 C C . MET A 1 160 ? -6.699 -14.677 -10.701 1.00 92.19 160 MET A C 1
ATOM 1252 O O . MET A 1 160 ? -6.876 -13.708 -9.963 1.00 92.19 160 MET A O 1
ATOM 1256 N N . GLY A 1 161 ? -6.875 -15.932 -10.294 1.00 96.25 161 GLY A N 1
ATOM 1257 C CA . GLY A 1 161 ? -7.240 -16.305 -8.934 1.00 96.25 161 GLY A CA 1
ATOM 1258 C C . GLY A 1 161 ? -6.149 -15.943 -7.933 1.00 96.25 161 GLY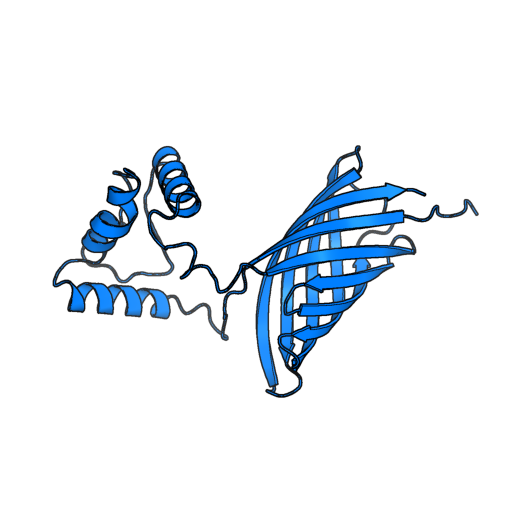 A C 1
ATOM 1259 O O . GLY A 1 161 ? -5.002 -16.372 -8.054 1.00 96.25 161 GLY A O 1
ATOM 1260 N N . VAL A 1 162 ? -6.520 -15.191 -6.900 1.00 96.31 162 VAL A N 1
ATOM 1261 C CA . VAL A 1 162 ? -5.595 -14.790 -5.838 1.00 96.31 162 VAL A CA 1
ATOM 1262 C C . VAL A 1 162 ? -6.145 -15.152 -4.466 1.00 96.31 162 VAL A C 1
ATOM 1264 O O . VAL A 1 162 ? -7.328 -14.964 -4.173 1.00 96.31 162 VAL A O 1
ATOM 1267 N N . PHE A 1 163 ? -5.271 -15.683 -3.619 1.00 97.00 163 PHE A N 1
ATOM 1268 C CA . PHE A 1 163 ? -5.499 -15.824 -2.188 1.00 97.00 163 PHE A CA 1
ATOM 1269 C C . PHE A 1 163 ? -4.659 -14.780 -1.455 1.00 97.00 163 PHE A C 1
ATOM 1271 O O . PHE A 1 163 ? -3.462 -14.676 -1.700 1.00 97.00 163 PHE A O 1
ATOM 1278 N N . GLN A 1 164 ? -5.275 -14.004 -0.568 1.00 95.50 164 GLN A N 1
ATOM 1279 C CA . GLN A 1 164 ? -4.619 -12.897 0.122 1.00 95.50 164 GLN A CA 1
ATOM 1280 C C . GLN A 1 164 ? -4.631 -13.114 1.633 1.00 95.50 164 GLN A C 1
ATOM 1282 O O . GLN A 1 164 ? -5.669 -13.447 2.210 1.00 95.50 164 GLN A O 1
ATOM 1287 N N . VAL A 1 165 ? -3.498 -12.850 2.284 1.00 96.56 165 VAL A N 1
ATOM 1288 C CA . VAL A 1 165 ? -3.369 -12.837 3.748 1.00 96.56 165 VAL A CA 1
ATOM 1289 C C . VAL A 1 165 ? -2.983 -11.426 4.207 1.00 96.56 165 VAL A C 1
ATOM 1291 O O . VAL A 1 165 ? -1.795 -11.102 4.261 1.00 96.56 165 VAL A O 1
ATOM 1294 N N . PRO A 1 166 ? -3.966 -10.553 4.499 1.00 95.75 166 PRO A N 1
ATOM 1295 C CA . PRO A 1 166 ? -3.708 -9.212 5.013 1.00 95.75 166 PRO A CA 1
ATOM 1296 C C . PRO A 1 166 ? -3.321 -9.203 6.494 1.00 95.75 166 PRO A C 1
ATOM 1298 O O . PRO A 1 166 ? -3.929 -9.886 7.322 1.00 95.75 166 PRO A O 1
ATOM 1301 N N . ALA A 1 167 ? -2.383 -8.325 6.838 1.00 95.06 167 ALA A N 1
ATOM 1302 C CA . ALA A 1 167 ? -2.129 -7.828 8.181 1.00 95.06 167 ALA A CA 1
ATOM 1303 C C . ALA A 1 167 ? -2.247 -6.298 8.166 1.00 95.06 167 ALA A C 1
ATOM 1305 O O . ALA A 1 167 ? -1.524 -5.604 7.453 1.00 95.06 167 ALA A O 1
ATOM 1306 N N . GLU A 1 168 ? -3.167 -5.753 8.956 1.00 93.69 168 GLU A N 1
ATOM 1307 C CA . GLU A 1 168 ? -3.509 -4.333 8.905 1.00 93.69 168 GLU A CA 1
ATOM 1308 C C . GLU A 1 168 ? -3.545 -3.719 10.297 1.00 93.69 168 GLU A C 1
ATOM 1310 O O . GLU A 1 168 ? -3.910 -4.352 11.296 1.00 93.69 168 GLU A O 1
ATOM 1315 N N . VAL A 1 169 ? -3.197 -2.440 10.345 1.00 92.94 169 VAL A N 1
ATOM 1316 C CA . VAL A 1 169 ? -3.431 -1.576 11.493 1.00 92.94 169 VAL A CA 1
ATOM 1317 C C . VAL A 1 169 ? -4.382 -0.461 11.094 1.00 92.94 169 VAL A C 1
ATOM 1319 O O . VAL A 1 169 ? -4.131 0.276 10.142 1.00 92.94 169 VAL A O 1
ATOM 1322 N N . GLN A 1 170 ? -5.471 -0.322 11.843 1.00 92.81 170 GLN A N 1
ATOM 1323 C CA . GLN A 1 170 ? -6.462 0.724 11.629 1.00 92.81 170 GLN A CA 1
ATOM 1324 C C . GLN A 1 170 ? -6.496 1.679 12.822 1.00 92.81 170 GLN A C 1
ATOM 1326 O O . GLN A 1 170 ? -6.574 1.254 13.978 1.00 92.81 170 GLN A O 1
ATOM 1331 N N . PHE A 1 171 ? -6.474 2.974 12.529 1.00 91.00 171 PHE A N 1
ATOM 1332 C CA . PHE A 1 171 ? -6.726 4.052 13.471 1.00 91.00 171 PHE A CA 1
ATOM 1333 C C . PHE A 1 171 ? -8.096 4.664 13.202 1.00 91.00 171 PHE A C 1
ATOM 1335 O O . PHE A 1 171 ? -8.413 4.979 12.059 1.00 91.00 171 PHE A O 1
ATOM 1342 N N . ILE A 1 172 ? -8.903 4.847 14.246 1.00 88.00 172 ILE A N 1
ATOM 1343 C CA . ILE A 1 172 ? -10.287 5.321 14.141 1.00 88.00 172 ILE A CA 1
ATOM 1344 C C . ILE A 1 172 ? -10.477 6.525 15.051 1.00 88.00 172 ILE A C 1
ATOM 1346 O O . ILE A 1 172 ? -10.286 6.462 16.266 1.00 88.00 172 ILE A O 1
ATOM 1350 N N . CYS A 1 173 ? -10.873 7.644 14.467 1.00 87.00 173 CYS A N 1
ATOM 1351 C CA . CYS A 1 173 ? -11.234 8.844 15.196 1.00 87.00 173 CYS A CA 1
ATOM 1352 C C . CYS A 1 173 ? -12.650 8.725 15.779 1.00 87.00 173 CYS A C 1
ATOM 1354 O O . CYS A 1 173 ? -13.534 8.104 15.195 1.00 87.00 173 CYS A O 1
ATOM 1356 N N . HIS A 1 174 ? -12.920 9.445 16.871 1.00 79.00 174 HIS A N 1
ATOM 1357 C CA . HIS A 1 174 ? -14.233 9.468 17.540 1.00 79.00 174 HIS A CA 1
ATOM 1358 C C . HIS A 1 174 ? -15.419 9.897 16.655 1.00 79.00 174 HIS A C 1
ATOM 1360 O O . HIS A 1 174 ? -16.567 9.721 17.046 1.00 79.00 174 HIS A O 1
ATOM 1366 N N . LYS A 1 175 ? -15.157 10.477 15.479 1.00 84.75 175 LYS A N 1
ATOM 1367 C CA . LYS A 1 175 ? -16.178 10.900 14.509 1.00 84.75 175 LYS A CA 1
ATOM 1368 C C . LYS A 1 175 ? -16.455 9.864 13.411 1.00 84.75 175 LYS A C 1
ATOM 1370 O O . LYS A 1 175 ? -17.169 10.193 12.471 1.00 84.75 175 LYS A O 1
ATOM 1375 N N . GLY A 1 176 ? -15.853 8.677 13.491 1.00 81.88 176 GLY A N 1
ATOM 1376 C CA . GLY A 1 176 ? -15.988 7.603 12.503 1.00 81.88 176 GLY A CA 1
ATOM 1377 C C . GLY A 1 176 ? -14.922 7.607 11.405 1.00 81.88 176 GLY A C 1
ATOM 1378 O O . GLY A 1 176 ? -14.760 6.601 10.732 1.00 81.88 176 GLY A O 1
ATOM 1379 N N . PHE A 1 177 ? -14.148 8.684 11.237 1.00 88.81 177 PHE A N 1
ATOM 1380 C CA . PHE A 1 177 ? -13.049 8.709 10.263 1.00 88.81 177 PHE A CA 1
ATOM 1381 C C . PHE A 1 177 ? -11.963 7.688 10.617 1.00 88.81 177 PHE A C 1
ATOM 1383 O O . PHE A 1 177 ? -11.556 7.611 11.778 1.00 88.81 177 PHE A O 1
ATOM 1390 N N . SER A 1 178 ? -11.473 6.950 9.627 1.00 89.56 178 SER A N 1
ATOM 1391 C CA . SER A 1 178 ? -10.429 5.944 9.787 1.00 89.56 178 SER A CA 1
ATOM 1392 C C . SER A 1 178 ? -9.254 6.183 8.845 1.00 89.56 178 SER A C 1
ATOM 1394 O O . SER A 1 178 ? -9.408 6.653 7.719 1.00 89.56 178 SER A O 1
ATOM 1396 N N . VAL A 1 179 ? -8.064 5.824 9.319 1.00 90.31 179 VAL A N 1
ATOM 1397 C CA . VAL A 1 179 ? -6.849 5.690 8.513 1.00 90.31 179 VAL A CA 1
ATOM 1398 C C . VAL A 1 179 ? -6.299 4.301 8.766 1.00 90.31 179 VAL A C 1
ATOM 1400 O O . VAL A 1 179 ? -6.193 3.896 9.925 1.00 90.31 179 VAL A O 1
ATOM 1403 N N . SER A 1 180 ? -5.936 3.567 7.723 1.00 91.06 180 SER A N 1
ATOM 1404 C CA . SER A 1 180 ? -5.290 2.271 7.897 1.00 91.06 180 SER A CA 1
ATOM 1405 C C . SER A 1 180 ? -4.098 2.068 6.982 1.00 91.06 180 SER A C 1
ATOM 1407 O O . SER A 1 180 ? -3.973 2.698 5.932 1.00 91.06 180 SER A O 1
ATOM 1409 N N . ALA A 1 181 ? -3.199 1.204 7.440 1.00 91.19 181 ALA A N 1
ATOM 1410 C CA . ALA A 1 181 ? -2.054 0.728 6.688 1.00 91.19 181 ALA A CA 1
ATOM 1411 C C . ALA A 1 181 ? -2.071 -0.800 6.704 1.00 91.19 181 ALA A C 1
ATOM 1413 O O . ALA A 1 181 ? -2.131 -1.412 7.776 1.00 91.19 181 ALA A O 1
ATOM 1414 N N . ASN A 1 182 ? -2.033 -1.396 5.519 1.00 91.31 182 ASN A N 1
ATOM 1415 C CA . ASN A 1 182 ? -2.130 -2.829 5.293 1.00 91.31 182 ASN A CA 1
ATOM 1416 C C . ASN A 1 182 ? -0.860 -3.323 4.594 1.00 91.31 182 ASN A C 1
ATOM 1418 O O . ASN A 1 182 ? -0.368 -2.686 3.660 1.00 91.31 182 ASN A O 1
ATOM 1422 N N . ILE A 1 183 ? -0.347 -4.457 5.062 1.00 91.81 183 ILE A N 1
ATOM 1423 C CA . ILE A 1 183 ? 0.588 -5.289 4.317 1.00 91.81 183 ILE A CA 1
ATOM 1424 C C . ILE A 1 183 ? -0.079 -6.636 4.047 1.00 91.81 183 ILE A C 1
ATOM 1426 O O . ILE A 1 183 ? -0.591 -7.280 4.963 1.00 91.81 183 ILE A O 1
ATOM 1430 N N . SER A 1 184 ? -0.070 -7.073 2.797 1.00 92.75 184 SER A N 1
ATOM 1431 C CA . SER A 1 184 ? -0.700 -8.320 2.383 1.00 92.75 184 SER A CA 1
ATOM 1432 C C . SER A 1 184 ? 0.246 -9.181 1.576 1.00 92.75 184 SER A C 1
ATOM 1434 O O . SER A 1 184 ? 0.957 -8.680 0.711 1.00 92.75 184 SER A O 1
ATOM 1436 N N . GLU A 1 185 ? 0.200 -10.483 1.820 1.00 92.62 185 GLU A N 1
ATOM 1437 C CA . GLU A 1 185 ? 0.778 -11.473 0.917 1.00 92.62 185 GLU A CA 1
ATOM 1438 C C . GLU A 1 185 ? -0.299 -11.922 -0.077 1.00 92.62 185 GLU A C 1
ATOM 1440 O O . GLU A 1 185 ? -1.394 -12.310 0.337 1.00 92.62 185 GLU A O 1
ATOM 1445 N N . LEU A 1 186 ? -0.004 -11.843 -1.375 1.00 93.38 186 LEU A N 1
ATOM 1446 C CA . LEU A 1 186 ? -0.862 -12.290 -2.471 1.00 93.38 186 LEU A CA 1
ATOM 1447 C C . LEU A 1 186 ? -0.269 -13.560 -3.058 1.00 93.38 186 LEU A C 1
ATOM 1449 O O . LEU A 1 186 ? 0.860 -13.548 -3.536 1.00 93.38 186 LEU A O 1
ATOM 1453 N N . ILE A 1 187 ? -1.039 -14.639 -3.056 1.00 93.81 187 ILE A N 1
ATOM 1454 C CA . ILE A 1 187 ? -0.660 -15.941 -3.592 1.00 93.81 187 ILE A CA 1
ATOM 1455 C C . ILE A 1 187 ? -1.495 -16.186 -4.848 1.00 93.81 187 ILE A C 1
ATOM 1457 O O . ILE A 1 187 ? -2.703 -16.421 -4.766 1.00 93.81 187 ILE A O 1
ATOM 1461 N N . TYR A 1 188 ? -0.847 -16.136 -6.010 1.00 92.81 188 TYR A N 1
ATOM 1462 C CA . TYR A 1 188 ? -1.487 -16.386 -7.301 1.00 92.81 188 TYR A CA 1
ATOM 1463 C C . TYR A 1 188 ? -1.613 -17.886 -7.543 1.00 92.81 188 TYR A C 1
ATOM 1465 O O . TYR A 1 188 ? -0.607 -18.604 -7.623 1.00 92.81 188 TYR A O 1
ATOM 1473 N N . LEU A 1 189 ? -2.850 -18.354 -7.685 1.00 90.88 189 LEU A N 1
ATOM 1474 C CA . LEU A 1 189 ? -3.180 -19.776 -7.748 1.00 90.88 189 LEU A CA 1
ATOM 1475 C C . LEU A 1 189 ? -2.660 -20.433 -9.034 1.00 90.88 189 LEU A C 1
ATOM 1477 O O . LEU A 1 189 ? -2.255 -21.593 -9.013 1.00 90.88 189 LEU A O 1
ATOM 1481 N N . GLU A 1 190 ? -2.621 -19.693 -10.141 1.00 92.12 190 GLU A N 1
ATOM 1482 C CA . GLU A 1 190 ? -2.220 -20.206 -11.452 1.00 92.12 190 GLU A CA 1
ATOM 1483 C C . GLU A 1 190 ? -0.699 -20.325 -11.621 1.00 92.12 190 GLU A C 1
ATOM 1485 O O . GLU A 1 190 ? -0.230 -21.200 -12.345 1.00 92.12 190 GLU A O 1
ATOM 1490 N N . TYR A 1 191 ? 0.080 -19.465 -10.957 1.00 83.38 191 TYR A N 1
ATOM 1491 C CA . TYR A 1 191 ? 1.524 -19.336 -11.205 1.00 83.38 191 TYR A CA 1
ATOM 1492 C C . TYR A 1 191 ? 2.403 -19.735 -10.020 1.00 83.38 191 TYR A C 1
ATOM 1494 O O . TYR A 1 191 ? 3.626 -19.685 -10.139 1.00 83.38 191 TYR A O 1
ATOM 1502 N N . SER A 1 192 ? 1.812 -20.123 -8.881 1.00 84.62 192 SER A N 1
ATOM 1503 C CA . SER A 1 192 ? 2.554 -20.391 -7.635 1.00 84.62 192 SER A CA 1
ATOM 1504 C C . SER A 1 192 ? 3.522 -19.255 -7.273 1.00 84.62 192 SER A C 1
ATOM 1506 O O . SER A 1 192 ? 4.624 -19.483 -6.774 1.00 84.62 192 SER A O 1
ATOM 1508 N N . ARG A 1 193 ? 3.121 -18.016 -7.578 1.00 82.50 193 ARG A N 1
ATOM 1509 C CA . ARG A 1 193 ? 3.888 -16.799 -7.318 1.00 82.50 193 ARG A CA 1
ATOM 1510 C C . ARG A 1 193 ? 3.299 -16.100 -6.104 1.00 82.50 193 ARG A C 1
ATOM 1512 O O . ARG A 1 193 ? 2.078 -16.042 -5.972 1.00 82.50 193 ARG A O 1
ATOM 1519 N N . PHE A 1 194 ? 4.169 -15.551 -5.265 1.00 86.88 194 PHE A N 1
ATOM 1520 C CA . PHE A 1 194 ? 3.771 -14.640 -4.203 1.00 86.88 194 PHE A CA 1
ATOM 1521 C C . PHE A 1 194 ? 4.182 -13.206 -4.548 1.00 86.88 194 PHE A C 1
ATOM 1523 O O . PHE A 1 194 ? 5.220 -12.978 -5.176 1.00 86.88 194 PHE A O 1
ATOM 1530 N N . GLU A 1 195 ? 3.362 -12.247 -4.143 1.00 87.19 195 GLU A N 1
ATOM 1531 C CA . GLU A 1 195 ? 3.654 -10.816 -4.189 1.00 87.19 195 GLU A CA 1
ATOM 1532 C C . GLU A 1 195 ? 3.298 -10.177 -2.846 1.00 87.19 195 GLU A C 1
ATOM 1534 O O . GLU A 1 195 ? 2.442 -10.673 -2.113 1.00 87.19 195 GLU A O 1
ATOM 1539 N N . TRP A 1 196 ? 3.961 -9.069 -2.526 1.00 84.50 196 TRP A N 1
ATOM 1540 C CA . TRP A 1 196 ? 3.625 -8.255 -1.365 1.00 84.50 196 TRP A CA 1
ATOM 1541 C C . TRP A 1 196 ? 2.872 -7.020 -1.814 1.00 84.50 196 TRP A C 1
ATOM 1543 O O . TRP A 1 196 ? 3.272 -6.354 -2.767 1.00 84.50 196 TRP A O 1
ATOM 1553 N N . LEU A 1 197 ? 1.813 -6.693 -1.089 1.00 86.12 197 LEU A N 1
ATOM 1554 C CA . LEU A 1 197 ? 1.025 -5.508 -1.334 1.00 86.12 197 LEU A CA 1
ATOM 1555 C C . LEU A 1 197 ? 1.019 -4.589 -0.127 1.00 86.12 197 LEU A C 1
ATOM 1557 O O . LEU A 1 197 ? 0.771 -5.031 0.994 1.00 86.12 197 LEU A O 1
ATOM 1561 N N . PHE A 1 198 ? 1.252 -3.306 -0.390 1.00 85.00 198 PHE A N 1
ATOM 1562 C CA . PHE A 1 198 ? 1.182 -2.243 0.597 1.00 85.00 198 PHE A CA 1
ATOM 1563 C C . PHE A 1 198 ? 0.021 -1.317 0.255 1.00 85.00 198 PHE A C 1
ATOM 1565 O O . PHE A 1 198 ? -0.079 -0.791 -0.857 1.00 85.00 198 PHE A O 1
ATOM 1572 N N . GLU A 1 199 ? -0.861 -1.100 1.223 1.00 85.88 199 GLU A N 1
ATOM 1573 C CA . GLU A 1 199 ? -2.033 -0.250 1.038 1.00 85.88 199 GLU A CA 1
ATOM 1574 C C . GLU A 1 199 ? -2.118 0.774 2.161 1.00 85.88 199 GLU A C 1
ATOM 1576 O O . GLU A 1 199 ? -1.933 0.455 3.339 1.00 85.88 199 GLU A O 1
ATOM 1581 N N . VAL A 1 200 ? -2.448 2.009 1.789 1.00 85.69 200 VAL A N 1
ATOM 1582 C CA . VAL A 1 200 ? -2.851 3.050 2.732 1.00 85.69 200 VAL A CA 1
ATOM 1583 C C . VAL A 1 200 ? -4.267 3.468 2.378 1.00 85.69 200 VAL A C 1
ATOM 1585 O O . VAL A 1 200 ? -4.565 3.802 1.230 1.00 85.69 200 VAL A O 1
ATOM 1588 N N . SER A 1 201 ? -5.140 3.440 3.379 1.00 88.62 201 SER A N 1
ATOM 1589 C CA . SER A 1 201 ? -6.572 3.661 3.199 1.00 88.62 201 SER A CA 1
ATOM 1590 C C . SER A 1 201 ? -7.073 4.785 4.090 1.00 88.62 201 SER A C 1
ATOM 1592 O O . SER A 1 201 ? -6.631 4.941 5.231 1.00 88.62 201 SER A O 1
ATOM 1594 N N . LEU A 1 202 ? -8.039 5.540 3.573 1.00 89.88 202 LEU A N 1
ATOM 1595 C CA . LEU A 1 202 ? -8.843 6.494 4.326 1.00 89.88 202 LEU A CA 1
ATOM 1596 C C . LEU A 1 202 ? -10.294 6.027 4.289 1.00 89.88 202 LEU A C 1
ATOM 1598 O O . LEU A 1 202 ? -10.786 5.604 3.246 1.00 89.88 202 LEU A O 1
ATOM 1602 N N . GLY A 1 203 ? -11.017 6.133 5.393 1.00 90.56 203 GLY A N 1
ATOM 1603 C CA . GLY A 1 203 ? -12.400 5.687 5.407 1.00 90.56 203 GLY A CA 1
ATOM 1604 C C . GLY A 1 203 ? -13.272 6.339 6.450 1.00 90.56 203 GLY A C 1
ATOM 1605 O O . GLY A 1 203 ? -12.881 7.268 7.162 1.00 90.56 203 GLY A O 1
ATOM 1606 N N . TYR A 1 204 ? -14.507 5.862 6.482 1.00 87.25 204 TYR A N 1
ATOM 1607 C CA . TYR A 1 204 ? -15.534 6.335 7.383 1.00 87.25 204 TYR A CA 1
ATOM 1608 C C . TYR A 1 204 ? -16.392 5.174 7.889 1.00 87.25 204 TYR A C 1
ATOM 1610 O O . TYR A 1 204 ? -16.937 4.392 7.107 1.00 87.25 204 TYR A O 1
ATOM 1618 N N . ARG A 1 205 ? -16.518 5.092 9.214 1.00 86.19 205 ARG A N 1
ATOM 1619 C CA . ARG A 1 205 ? -17.368 4.162 9.957 1.00 86.19 205 ARG A CA 1
ATOM 1620 C C . ARG A 1 205 ? -18.708 4.808 10.264 1.00 86.19 205 ARG A C 1
ATOM 1622 O O . ARG A 1 205 ? -18.753 5.919 10.794 1.00 86.19 205 ARG A O 1
ATOM 1629 N N . PHE A 1 206 ? -19.783 4.078 10.009 1.00 83.19 206 PHE A N 1
ATOM 1630 C CA . PHE A 1 206 ? -21.138 4.467 10.371 1.00 83.19 206 PHE A CA 1
ATOM 1631 C C . PHE A 1 206 ? -21.836 3.337 11.134 1.00 83.19 206 PHE A C 1
ATOM 1633 O O . PHE A 1 206 ? -21.602 2.155 10.882 1.00 83.19 206 PHE A O 1
ATOM 1640 N N . ASN A 1 207 ? -22.682 3.731 12.084 1.00 79.69 207 ASN A N 1
ATOM 1641 C CA . ASN A 1 207 ? -23.544 2.833 12.847 1.00 79.69 207 ASN A CA 1
ATOM 1642 C C . ASN A 1 207 ? -24.971 3.033 12.330 1.00 79.69 207 ASN A C 1
ATOM 1644 O O . ASN A 1 207 ? -25.421 4.184 12.272 1.00 79.69 207 ASN A O 1
ATOM 1648 N N . LEU A 1 208 ? -25.644 1.950 11.943 1.00 65.12 208 LEU A N 1
ATOM 1649 C CA . LEU A 1 208 ? -27.057 1.961 11.549 1.00 65.12 208 LEU A CA 1
ATOM 1650 C C . LEU A 1 208 ? -27.968 1.569 12.717 1.00 65.12 208 LEU A C 1
ATOM 1652 O O . LEU A 1 208 ? -27.551 0.734 13.555 1.00 65.12 208 LEU A O 1
#

Foldseek 3Di:
DPDDFKKKKKKKWFWDFDFDDPDPPLVVQLVVQVVCCVVVVAHSQVCCCVQQQVLLVQNQWGDPDRPDGRRPPDTDGDPVSVVSSVVCVVVCSRHDPVRCVVGRWTKIKMWIPPDQFKIWIWIDTPFKTKTWMKGWPDRRQSQDQKTWIWIWIWIGGNRFTKIKIKTKIWGADPQFKIWMWIWMWIQTPVPRDIGIIIMIMIMGMDTD

Radius of gyration: 21.12 Å; chains: 1; bounding box: 60×44×45 Å

Sequence (208 aa):
MQGFGDIWNLNFYVQVQEPVGPERNNQGFRIVGEILTDITGSSYNKPVKDYIGDPAGANTFSVPNLLFEAHGGLFYSSIHDMALFARGIINNTYVDDTTLADPALIMVRVDYFVVPRVDLEANIGFKYSSLGTKFHIRRTASDQVFSPFVGTMIGLERGMGVFQVPAEVQFICHKGFSVSANISELIYLEYSRFEWLFEVSLGYRFNL